Protein AF-A0A165J1U3-F1 (afdb_monomer)

Foldseek 3Di:
DDDDDDDDDDPDPPDPPDPPVRVVVVVVVVVLVVLLVVLVCLVVDPPPDDAAAEDEDEACAQVCHPDLSNLASCANGAHQEYEAHHAAAGAHAQCSNVSRPHRHQYQEYEYERHEDANREHPQVNQQRHQEYAYESYEHYHDLVHDPHGNHAYYHAYQYLVLLVLLCCQVRHCNLQRHAYYAHAHAPPPYPDCPSPDDVLSSLQSQLPSQNYAYYADAEEYPVLLQAQSCCQSQVRHHLNYQEDADHYALNNNLDLVNLLVLLLDCSRSVNHAEDEYANPDDPPCVVVVVVDDPVRVVSSPPSRVVSVVSNCVRPVNHDYDDPDD

pLDDT: mean 83.08, std 15.15, range [38.16, 98.75]

Solvent-accessible surface area (backbone atoms only — not comparable to full-atom values): 17251 Å² total; per-residue (Å²): 137,84,86,86,84,75,85,69,85,82,78,65,97,82,66,82,76,66,51,75,66,54,50,52,52,50,53,51,51,49,51,45,50,52,42,34,50,52,42,54,45,66,74,48,76,56,99,84,67,81,78,65,44,67,46,80,46,74,64,28,29,72,91,51,50,80,45,75,66,52,48,62,25,54,45,67,47,62,25,31,32,43,36,43,33,23,45,81,78,19,40,45,62,60,48,61,60,68,76,32,87,44,72,60,64,35,38,32,42,36,41,28,18,25,39,38,62,78,33,45,66,42,33,76,54,52,38,48,20,32,31,43,35,37,28,47,30,35,64,71,36,60,79,70,58,46,99,56,54,44,30,29,33,42,37,28,36,54,18,26,45,53,49,44,47,36,48,39,61,75,64,42,68,60,48,70,58,21,34,32,43,38,40,35,30,59,78,52,61,42,59,50,70,90,77,69,54,50,69,58,50,34,36,55,37,51,37,65,30,67,46,27,27,34,42,38,40,36,47,38,28,75,74,54,33,78,33,61,58,63,42,51,43,68,86,27,60,30,55,48,23,31,32,42,37,42,35,20,45,28,69,19,39,56,67,34,59,57,48,39,57,41,47,65,37,75,77,54,41,68,52,47,42,34,40,31,66,42,33,80,57,57,82,74,44,72,78,48,56,84,76,54,52,75,66,57,59,53,51,38,56,44,25,42,50,51,38,52,50,40,37,54,70,64,38,67,84,39,44,74,54,79,82,82,130

Organism: NCBI:txid1353952

Secondary structure (DSSP, 8-state):
------------TT-----HHHHHHHHHHHHHHHHHHHHHHHTS--TTPPP--EEEEE---TTS-S-HHHHHHSTT---SEEEEEEEEEEPP-GGGGGG-SS----SEEEEEEEBSTT-PPPHHHHTT-SEEEEES-BS---TT--SS----EEEEESSSHHHHHHHHHHH-STTTT--EEEEEESS--TT-TTS---HHHHHHHHHT-TT--EEEEEE-SHHHHT-SGGGGGGGGS-TT-SEEEEE-BSGGG---HHHHHHHH-TTSSTT--EEEEE-B--TTHHHHGGGS-HHHHHHHHHHHHHHHHHHHHH-TTSEE-----

Structure (mmCIF, N/CA/C/O backbone):
data_AF-A0A165J1U3-F1
#
_entry.id   AF-A0A165J1U3-F1
#
loop_
_atom_site.group_PDB
_atom_site.id
_atom_site.type_symbol
_atom_site.label_atom_id
_atom_site.label_alt_id
_atom_site.label_comp_id
_atom_site.label_asym_id
_atom_site.label_entity_id
_atom_site.label_seq_id
_atom_site.pdbx_PDB_ins_code
_atom_site.Cartn_x
_atom_site.Cartn_y
_atom_site.Cartn_z
_atom_site.occupancy
_atom_site.B_iso_or_equiv
_atom_site.auth_seq_id
_atom_site.auth_comp_id
_atom_site.auth_asym_id
_atom_site.auth_atom_id
_atom_site.pdbx_PDB_model_num
ATOM 1 N N . MET A 1 1 ? 39.138 19.273 62.054 1.00 43.53 1 MET A N 1
ATOM 2 C CA . MET A 1 1 ? 38.753 19.270 60.628 1.00 43.53 1 MET A CA 1
ATOM 3 C C . MET A 1 1 ? 37.763 18.122 60.461 1.00 43.53 1 MET A C 1
ATOM 5 O O . MET A 1 1 ? 38.199 16.999 60.285 1.00 43.53 1 MET A O 1
ATOM 9 N N . ALA A 1 2 ? 36.497 18.217 60.866 1.00 38.16 2 ALA A N 1
ATOM 10 C CA . ALA A 1 2 ? 35.431 19.182 60.567 1.00 38.16 2 ALA A CA 1
ATOM 11 C C . ALA A 1 2 ? 34.957 19.140 59.097 1.00 38.16 2 ALA A C 1
ATOM 13 O O . ALA A 1 2 ? 35.687 19.560 58.208 1.00 38.16 2 ALA A O 1
ATOM 14 N N . ASP A 1 3 ? 33.718 18.647 58.967 1.00 39.62 3 ASP A N 1
ATOM 15 C CA . ASP A 1 3 ? 32.687 18.808 57.931 1.00 39.62 3 ASP A CA 1
ATOM 16 C C . ASP A 1 3 ? 32.783 18.136 56.549 1.00 39.62 3 ASP A C 1
ATOM 18 O O . ASP A 1 3 ? 33.449 18.590 55.626 1.00 39.62 3 ASP A O 1
ATOM 22 N N . SER A 1 4 ? 31.901 17.145 56.360 1.00 41.72 4 SER A N 1
ATOM 23 C CA . SER A 1 4 ? 31.101 17.015 55.137 1.00 41.72 4 SER A CA 1
ATOM 24 C C . SER A 1 4 ? 29.673 16.621 55.525 1.00 41.72 4 SER A C 1
ATOM 26 O O . SER A 1 4 ? 29.352 15.464 55.792 1.00 41.72 4 SER A O 1
ATOM 28 N N . THR A 1 5 ? 28.823 17.635 55.640 1.00 44.59 5 THR A N 1
ATOM 29 C CA . THR A 1 5 ? 27.383 17.538 55.867 1.00 44.59 5 THR A CA 1
ATOM 30 C C . THR A 1 5 ? 26.681 17.419 54.515 1.00 44.59 5 THR A C 1
ATOM 32 O O . THR A 1 5 ? 26.436 18.415 53.841 1.00 44.59 5 THR A O 1
ATOM 35 N N . TYR A 1 6 ? 26.310 16.199 54.121 1.00 38.88 6 TYR A N 1
ATOM 36 C CA . TYR A 1 6 ? 25.250 16.008 53.129 1.00 38.88 6 TYR A CA 1
ATOM 37 C C . TYR A 1 6 ? 23.900 16.006 53.858 1.00 38.88 6 TYR A C 1
ATOM 39 O O . TYR A 1 6 ? 23.672 15.139 54.709 1.00 38.88 6 TYR A O 1
ATOM 47 N N . PRO A 1 7 ? 22.984 16.947 53.571 1.00 47.56 7 PRO A N 1
ATOM 48 C CA . PRO A 1 7 ? 21.648 16.891 54.131 1.00 47.56 7 PRO A CA 1
ATOM 49 C C . PRO A 1 7 ? 20.901 15.724 53.479 1.00 47.56 7 PRO A C 1
ATOM 51 O O . PRO A 1 7 ? 20.521 15.774 52.310 1.00 47.56 7 PRO A O 1
ATOM 54 N N . GLY A 1 8 ? 20.700 14.656 54.251 1.00 52.31 8 GLY A N 1
ATOM 55 C CA . GLY A 1 8 ? 19.792 13.575 53.888 1.00 52.31 8 GLY A CA 1
ATOM 56 C C . GLY A 1 8 ? 18.362 14.093 53.665 1.00 52.31 8 GLY A C 1
ATOM 57 O O . GLY A 1 8 ? 17.992 15.155 54.180 1.00 52.31 8 GLY A O 1
ATOM 58 N N . PRO A 1 9 ? 17.536 13.355 52.903 1.00 41.44 9 PRO A N 1
ATOM 59 C CA . PRO A 1 9 ? 16.197 13.787 52.528 1.00 41.44 9 PRO A CA 1
ATOM 60 C C . PRO A 1 9 ? 15.361 14.085 53.777 1.00 41.44 9 PRO A C 1
ATOM 62 O O . PRO A 1 9 ? 15.147 13.219 54.631 1.00 41.44 9 PRO A O 1
ATOM 65 N N . ARG A 1 10 ? 14.896 15.336 53.884 1.00 42.34 10 ARG A N 1
ATOM 66 C CA . ARG A 1 10 ? 14.001 15.802 54.947 1.00 42.34 10 ARG A CA 1
ATOM 67 C C . ARG A 1 10 ? 12.721 14.964 54.926 1.00 42.34 10 ARG A C 1
ATOM 69 O O . ARG A 1 10 ? 11.870 15.129 54.058 1.00 42.34 10 ARG A O 1
ATOM 76 N N . ARG A 1 11 ? 12.595 14.055 55.895 1.00 40.88 11 ARG A N 1
ATOM 77 C CA . ARG A 1 11 ? 11.356 13.328 56.185 1.00 40.88 11 ARG A CA 1
ATOM 78 C C . ARG A 1 11 ? 10.375 14.274 56.858 1.00 40.88 11 ARG A C 1
ATOM 80 O O . ARG A 1 11 ? 10.503 14.565 58.046 1.00 40.88 11 ARG A O 1
ATOM 87 N N . ASP A 1 12 ? 9.393 14.720 56.091 1.00 46.81 12 ASP A N 1
ATOM 88 C CA . ASP A 1 12 ? 8.251 15.443 56.623 1.00 46.81 12 ASP A CA 1
ATOM 89 C C . ASP A 1 12 ? 7.337 14.480 57.405 1.00 46.81 12 ASP A C 1
ATOM 91 O O . ASP A 1 12 ? 6.947 13.410 56.926 1.00 46.81 12 ASP A O 1
ATOM 95 N N . ARG A 1 13 ? 7.043 14.817 58.664 1.00 49.69 13 ARG A N 1
ATOM 96 C CA . ARG A 1 13 ? 6.629 13.865 59.718 1.00 49.69 13 ARG A CA 1
ATOM 97 C C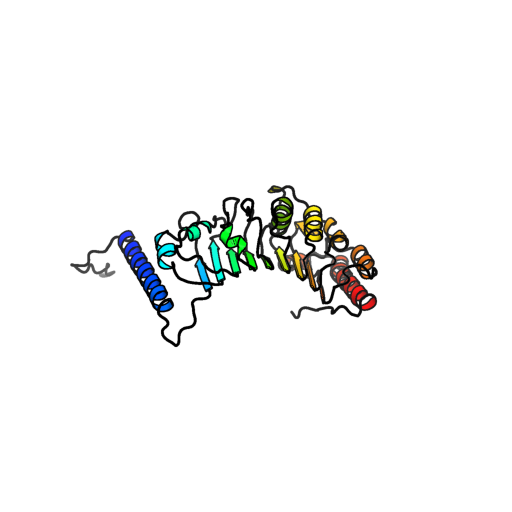 . ARG A 1 13 ? 5.143 13.470 59.688 1.00 49.69 13 ARG A C 1
ATOM 99 O O . ARG A 1 13 ? 4.659 12.860 60.639 1.00 49.69 13 ARG A O 1
ATOM 106 N N . ARG A 1 14 ? 4.415 13.781 58.608 1.00 49.94 14 ARG A N 1
ATOM 107 C CA . ARG A 1 14 ? 3.023 13.341 58.353 1.00 49.94 14 ARG A CA 1
ATOM 108 C C . ARG A 1 14 ? 2.721 13.042 56.875 1.00 49.94 14 ARG A C 1
ATOM 110 O O . ARG A 1 14 ? 1.560 13.013 56.483 1.00 49.94 14 ARG A O 1
ATOM 117 N N . GLY A 1 15 ? 3.735 12.779 56.053 1.00 43.41 15 GLY A N 1
ATOM 118 C CA . GLY A 1 15 ? 3.531 12.331 54.675 1.00 43.41 15 GLY A CA 1
ATOM 119 C C . GLY A 1 15 ? 3.531 10.808 54.598 1.00 43.41 15 GLY A C 1
ATOM 120 O O . GLY A 1 15 ? 4.598 10.200 54.608 1.00 43.41 15 GLY A O 1
ATOM 121 N N . ARG A 1 16 ? 2.358 10.167 54.503 1.00 47.66 16 ARG A N 1
ATOM 122 C CA . ARG A 1 16 ? 2.290 8.787 53.996 1.00 47.66 16 ARG A CA 1
ATOM 123 C C . ARG A 1 16 ? 2.820 8.829 52.565 1.00 47.66 16 ARG A C 1
ATOM 125 O O . ARG A 1 16 ? 2.103 9.240 51.658 1.00 47.66 16 ARG A O 1
ATOM 132 N N . SER A 1 17 ? 4.077 8.445 52.366 1.00 51.53 17 SER A N 1
ATOM 133 C CA . SER A 1 17 ? 4.605 8.186 51.033 1.00 51.53 17 SER A CA 1
ATOM 134 C C . SER A 1 17 ? 3.813 7.009 50.476 1.00 51.53 17 SER A C 1
ATOM 136 O O . SER A 1 17 ? 4.034 5.868 50.884 1.00 51.53 17 SER A O 1
ATOM 138 N N . LEU A 1 18 ? 2.837 7.298 49.614 1.00 55.34 18 LEU A N 1
ATOM 139 C CA . LEU A 1 18 ? 2.148 6.276 48.834 1.00 55.34 18 LEU A CA 1
ATOM 140 C C . LEU A 1 18 ? 3.211 5.402 48.172 1.00 55.34 18 LEU A C 1
ATOM 142 O O . LEU A 1 18 ? 4.191 5.941 47.642 1.00 55.34 18 LEU A O 1
ATOM 146 N N . SER A 1 19 ? 3.029 4.081 48.218 1.00 77.81 19 SER A N 1
ATOM 147 C CA . SER A 1 19 ? 3.928 3.180 47.498 1.00 77.81 19 SER A CA 1
ATOM 148 C C . SER A 1 19 ? 3.963 3.582 46.019 1.00 77.81 19 SER A C 1
ATOM 150 O O . SER A 1 19 ? 3.009 4.160 45.489 1.00 77.81 19 SER A O 1
ATOM 152 N N . LEU A 1 20 ? 5.073 3.309 45.337 1.00 67.94 20 LEU A N 1
ATOM 153 C CA . LEU A 1 20 ? 5.252 3.684 43.931 1.00 67.94 20 LEU A CA 1
ATOM 154 C C . LEU A 1 20 ? 4.117 3.123 43.042 1.00 67.94 20 LEU A C 1
ATOM 156 O O . LEU A 1 20 ? 3.665 3.783 42.109 1.00 67.94 20 LEU A O 1
ATOM 160 N N . GLU A 1 21 ? 3.572 1.962 43.410 1.00 67.12 21 GLU A N 1
ATOM 161 C CA . GLU A 1 21 ? 2.375 1.354 42.814 1.00 67.12 21 GLU A CA 1
ATOM 162 C C . GLU A 1 21 ? 1.086 2.145 43.078 1.00 67.12 21 GLU A C 1
ATOM 164 O O . GLU A 1 21 ? 0.302 2.373 42.157 1.00 67.12 21 GLU A O 1
ATOM 169 N N . GLN A 1 22 ? 0.867 2.624 44.305 1.00 69.31 22 GLN A N 1
ATOM 170 C CA . GLN A 1 22 ? -0.298 3.450 44.641 1.00 69.31 22 GLN A CA 1
ATOM 171 C C . GLN A 1 22 ? -0.273 4.792 43.899 1.00 69.31 22 GLN A C 1
ATOM 173 O O . GLN A 1 22 ? -1.311 5.252 43.422 1.00 69.31 22 GLN A O 1
ATOM 178 N N . GLN A 1 23 ? 0.906 5.402 43.743 1.00 69.25 23 GLN A N 1
ATOM 179 C CA . GLN A 1 23 ? 1.062 6.633 42.960 1.00 69.25 23 GLN A CA 1
ATOM 180 C C . GLN A 1 23 ? 0.782 6.399 41.472 1.00 69.25 23 GLN A C 1
ATOM 182 O O . GLN A 1 23 ? 0.079 7.198 40.850 1.00 69.25 23 GLN A O 1
ATOM 187 N N . ARG A 1 24 ? 1.277 5.288 40.906 1.00 72.69 24 ARG A N 1
ATOM 188 C CA . ARG A 1 24 ? 0.968 4.872 39.528 1.00 72.69 24 ARG A CA 1
ATOM 189 C C . ARG A 1 24 ? -0.534 4.650 39.338 1.00 72.69 24 ARG A C 1
ATOM 191 O O . ARG A 1 24 ? -1.113 5.197 38.403 1.00 72.69 24 ARG A O 1
ATOM 198 N N . SER A 1 25 ? -1.181 3.947 40.268 1.00 77.81 25 SER A N 1
ATOM 199 C CA . SER A 1 25 ? -2.627 3.705 40.230 1.00 77.81 25 SER A CA 1
ATOM 200 C C . SER A 1 25 ? -3.448 4.998 40.317 1.00 77.81 25 SER A C 1
ATOM 202 O O . SER A 1 25 ? -4.453 5.124 39.619 1.00 77.81 25 SER A O 1
ATOM 204 N N . ALA A 1 26 ? -3.044 5.962 41.150 1.00 79.56 26 ALA A N 1
ATOM 205 C CA . ALA A 1 26 ? -3.743 7.240 41.288 1.00 79.56 26 ALA A CA 1
ATOM 206 C C . ALA A 1 26 ? -3.605 8.114 40.029 1.00 79.56 26 ALA A C 1
ATOM 208 O O . ALA A 1 26 ? -4.597 8.650 39.539 1.00 79.56 26 ALA A O 1
ATOM 209 N N . ARG A 1 27 ? -2.396 8.207 39.456 1.00 80.62 27 ARG A N 1
ATOM 210 C CA . ARG A 1 27 ? -2.164 8.925 38.189 1.00 80.62 27 ARG A CA 1
ATOM 211 C C . ARG A 1 27 ? -2.986 8.330 37.050 1.00 80.62 27 ARG A C 1
ATOM 213 O O . ARG A 1 27 ? -3.625 9.071 36.311 1.00 80.62 27 ARG A O 1
ATOM 220 N N . TYR A 1 28 ? -3.025 7.002 36.960 1.00 79.00 28 TYR A N 1
ATOM 221 C CA . TYR A 1 28 ? -3.825 6.298 35.964 1.00 79.00 28 TYR A CA 1
ATOM 222 C C . TYR A 1 28 ? -5.333 6.558 36.127 1.00 79.00 28 TYR A C 1
ATOM 224 O O . TYR A 1 28 ? -6.036 6.794 35.147 1.00 79.00 28 TYR A O 1
ATOM 232 N N . ALA A 1 29 ? -5.847 6.576 37.362 1.00 81.06 29 ALA A N 1
ATOM 233 C CA . ALA A 1 29 ? -7.251 6.901 37.627 1.00 81.06 29 ALA A CA 1
ATOM 234 C C . ALA A 1 29 ? -7.610 8.349 37.241 1.00 81.06 29 ALA A C 1
ATOM 236 O O . ALA A 1 29 ? -8.676 8.583 36.664 1.00 81.06 29 ALA A O 1
ATOM 237 N N . ASN A 1 30 ? -6.714 9.304 37.511 1.00 84.12 30 ASN A N 1
ATOM 238 C CA . ASN A 1 30 ? -6.893 10.698 37.102 1.00 84.12 30 ASN A CA 1
ATOM 239 C C . ASN A 1 30 ? -6.900 10.830 35.576 1.00 84.12 30 ASN A C 1
ATOM 241 O O . ASN A 1 30 ? -7.800 11.458 35.034 1.00 84.12 30 ASN A O 1
ATOM 245 N N . PHE A 1 31 ? -5.968 10.168 34.884 1.00 84.19 31 PHE A N 1
ATOM 246 C CA . PHE A 1 31 ? -5.932 10.124 33.420 1.00 84.19 31 PHE A CA 1
ATOM 247 C C . PHE A 1 31 ? -7.252 9.615 32.818 1.00 84.19 31 PHE A C 1
ATOM 249 O O . PHE A 1 31 ? -7.845 10.280 31.972 1.00 84.19 31 PHE A O 1
ATOM 256 N N . VAL A 1 32 ? -7.765 8.480 33.309 1.00 83.75 32 VAL A N 1
ATOM 257 C CA . VAL A 1 32 ? -9.050 7.917 32.856 1.00 83.75 32 VAL A CA 1
ATOM 258 C C . VAL A 1 32 ? -10.220 8.867 33.134 1.00 83.75 32 VAL A C 1
ATOM 260 O O . VAL A 1 32 ? -11.146 8.951 32.331 1.00 83.75 32 VAL A O 1
ATOM 263 N N . THR A 1 33 ? -10.197 9.580 34.261 1.00 84.31 33 THR A N 1
ATOM 264 C CA . THR A 1 33 ? -11.223 10.581 34.591 1.00 84.31 33 THR A CA 1
ATOM 265 C C . THR A 1 33 ? -11.176 11.765 33.626 1.00 84.31 33 THR A C 1
ATOM 267 O O . THR A 1 33 ? -12.218 12.148 33.102 1.00 84.31 33 THR A O 1
ATOM 270 N N . CYS A 1 34 ? -9.985 12.291 33.328 1.00 84.69 34 CYS A N 1
ATOM 271 C CA . CYS A 1 34 ? -9.816 13.373 32.359 1.00 84.69 34 CYS A CA 1
ATOM 272 C C . CYS A 1 34 ? -10.312 12.973 30.964 1.00 84.69 34 CYS A C 1
ATOM 274 O O . CYS A 1 34 ? -11.035 13.743 30.342 1.00 84.69 34 CYS A O 1
ATOM 276 N N . LEU A 1 35 ? -9.996 11.756 30.500 1.00 83.88 35 LEU A N 1
ATOM 277 C CA . LEU A 1 35 ? -10.503 11.245 29.221 1.00 83.88 35 LEU A CA 1
ATOM 278 C C . LEU A 1 35 ? -12.033 11.235 29.172 1.00 83.88 35 LEU A C 1
ATOM 280 O O . LEU A 1 35 ? -12.615 11.724 28.213 1.00 83.88 35 LEU A O 1
ATOM 284 N N . LYS A 1 36 ? -12.692 10.734 30.221 1.00 83.88 36 LYS A N 1
ATOM 285 C CA . LYS A 1 36 ? -14.162 10.712 30.279 1.00 83.88 36 LYS A CA 1
ATOM 286 C C . LYS A 1 36 ? -14.777 12.104 30.229 1.00 83.88 36 LYS A C 1
ATOM 288 O O . LYS A 1 36 ? -15.836 12.266 29.635 1.00 83.88 36 LYS A O 1
ATOM 293 N N . GLU A 1 37 ? -14.144 13.091 30.859 1.00 84.31 37 GLU A N 1
ATOM 294 C CA . GLU A 1 37 ? -14.611 14.475 30.770 1.00 84.31 37 GLU A CA 1
ATOM 295 C C . GLU A 1 37 ? -14.459 15.037 29.358 1.00 84.31 37 GLU A C 1
ATOM 297 O O . GLU A 1 37 ? -15.395 15.663 28.873 1.00 84.31 37 GLU A O 1
ATOM 302 N N . ILE A 1 38 ? -13.356 14.739 28.664 1.00 84.12 38 ILE A N 1
ATOM 303 C CA . ILE A 1 38 ? -13.183 15.104 27.250 1.00 84.12 38 ILE A CA 1
ATOM 304 C C . ILE A 1 38 ? -14.316 14.508 26.404 1.00 84.12 38 ILE A C 1
ATOM 306 O O . ILE A 1 38 ? -15.000 15.244 25.702 1.00 84.12 38 ILE A O 1
ATOM 310 N N . VAL A 1 39 ? -14.593 13.206 26.538 1.00 82.56 39 VAL A N 1
ATOM 311 C CA . VAL A 1 39 ? -15.697 12.554 25.807 1.00 82.56 39 VAL A CA 1
ATOM 312 C C . VAL A 1 39 ? -17.059 13.159 26.159 1.00 82.56 39 VAL A C 1
ATOM 314 O O . VAL A 1 39 ? -17.911 13.336 25.292 1.00 82.56 39 VAL A O 1
ATOM 317 N N . ARG A 1 40 ? -17.293 13.496 27.432 1.00 83.00 40 ARG A N 1
ATOM 318 C CA . ARG A 1 40 ? -18.554 14.114 27.862 1.00 83.00 40 ARG A CA 1
ATOM 319 C C . ARG A 1 40 ? -18.748 15.504 27.253 1.00 83.00 40 ARG A C 1
ATOM 321 O O . ARG A 1 40 ? -19.885 15.856 26.942 1.00 83.00 40 ARG A O 1
ATOM 328 N N . LEU A 1 41 ? -17.675 16.288 27.144 1.00 80.88 41 LEU A N 1
ATOM 329 C CA . LEU A 1 41 ? -17.691 17.609 26.512 1.00 80.88 41 LEU A CA 1
ATOM 330 C C . LEU A 1 41 ? -17.909 17.491 25.001 1.00 80.88 41 LEU A C 1
ATOM 332 O O . LEU A 1 41 ? -18.735 18.211 24.463 1.00 80.88 41 LEU A O 1
ATOM 336 N N . GLU A 1 42 ? -17.273 16.519 24.353 1.00 78.44 42 GLU A N 1
ATOM 337 C CA . GLU A 1 42 ? -17.470 16.210 22.932 1.00 78.44 42 GLU A CA 1
ATOM 338 C C . GLU A 1 42 ? -18.939 15.886 22.598 1.00 78.44 42 GLU A C 1
ATOM 340 O O . GLU A 1 42 ? -19.507 16.366 21.622 1.00 78.44 42 GLU A O 1
ATOM 345 N N . GLN A 1 43 ? -19.599 15.097 23.449 1.00 76.81 43 GLN A N 1
ATOM 346 C CA . GLN A 1 43 ? -21.008 14.719 23.271 1.00 76.81 43 GLN A CA 1
ATOM 347 C C . GLN A 1 43 ? -22.001 15.849 23.573 1.00 76.81 43 GLN A C 1
ATOM 349 O O . GLN A 1 43 ? -23.191 15.726 23.275 1.00 76.81 43 GLN A O 1
ATOM 354 N N . ARG A 1 44 ? -21.548 16.923 24.222 1.00 75.62 44 ARG A N 1
ATOM 355 C CA . ARG A 1 44 ? -22.354 18.094 24.569 1.00 75.62 44 ARG A CA 1
ATOM 356 C C . ARG A 1 44 ? -21.733 19.292 23.870 1.00 75.62 44 ARG A C 1
ATOM 358 O O . ARG A 1 44 ? -21.009 20.025 24.542 1.00 75.62 44 ARG A O 1
ATOM 365 N N . PRO A 1 45 ? -21.987 19.469 22.562 1.00 57.66 45 PRO A N 1
ATOM 366 C CA . PRO A 1 45 ? -21.305 20.484 21.779 1.00 57.66 45 PRO A CA 1
ATOM 367 C C . PRO A 1 45 ? -21.405 21.829 22.499 1.00 57.66 45 PRO A C 1
ATOM 369 O O . PRO A 1 45 ? -22.489 22.371 22.710 1.00 57.66 45 PRO A O 1
ATOM 372 N N . ILE A 1 46 ? -20.253 22.306 22.961 1.00 61.44 46 ILE A N 1
ATOM 373 C CA . ILE A 1 46 ? -20.023 23.724 23.189 1.00 61.44 46 ILE A CA 1
ATOM 374 C C . ILE A 1 46 ? -19.790 24.261 21.780 1.00 61.44 46 ILE A C 1
ATOM 376 O O . ILE A 1 46 ? -18.960 23.691 21.075 1.00 61.44 46 ILE A O 1
ATOM 380 N N . ASP A 1 47 ? -20.529 25.295 21.376 1.00 64.81 47 ASP A N 1
ATOM 381 C CA . ASP A 1 47 ? -20.701 25.744 19.978 1.00 64.81 47 ASP A CA 1
ATOM 382 C C . ASP A 1 47 ? -19.407 26.020 19.166 1.00 64.81 47 ASP A C 1
ATOM 384 O O . ASP A 1 47 ? -19.496 26.253 17.966 1.00 64.81 47 ASP A O 1
ATOM 388 N N . ASP A 1 48 ? -18.209 25.920 19.755 1.00 65.44 48 ASP A N 1
ATOM 389 C CA . ASP A 1 48 ? -16.940 26.343 19.146 1.00 65.44 48 ASP A CA 1
ATOM 390 C C . ASP A 1 48 ? -15.818 25.278 19.086 1.00 65.44 48 ASP A C 1
ATOM 392 O O . ASP A 1 48 ? -14.705 25.601 18.670 1.00 65.44 48 ASP A O 1
ATOM 396 N N . SER A 1 49 ? -16.030 24.021 19.508 1.00 61.09 49 SER A N 1
ATOM 397 C CA . SER A 1 49 ? -14.962 22.993 19.453 1.00 61.09 49 SER A CA 1
ATOM 398 C C . SER A 1 49 ? -15.161 22.000 18.299 1.00 61.09 49 SER A C 1
ATOM 400 O O . SER A 1 49 ? -16.232 21.396 18.216 1.00 61.09 49 SER A O 1
ATOM 402 N N . PRO A 1 50 ? -14.162 21.806 17.408 1.00 70.12 50 PRO A N 1
ATOM 403 C CA . PRO A 1 50 ? -14.242 20.792 16.362 1.00 70.12 50 PRO A CA 1
ATOM 404 C C . PRO A 1 50 ? -14.224 19.390 16.983 1.00 70.12 50 PRO A C 1
ATOM 406 O O . PRO A 1 50 ? -13.599 19.206 18.032 1.00 70.12 50 PRO A O 1
ATOM 409 N N . PRO A 1 51 ? -14.874 18.405 16.341 1.00 80.69 51 PRO A N 1
ATOM 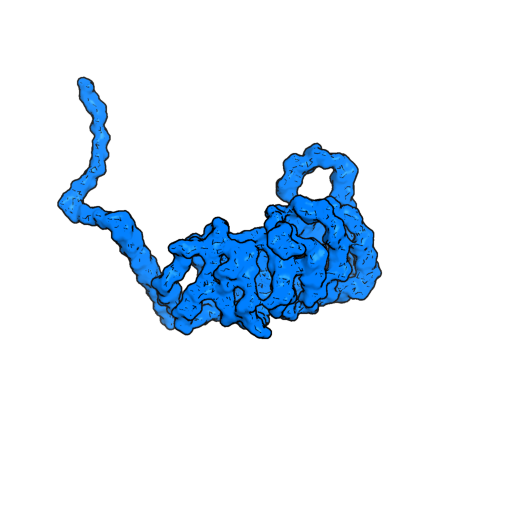410 C CA . PRO A 1 51 ? -14.928 17.067 16.887 1.00 80.69 51 PRO A CA 1
ATOM 411 C C . PRO A 1 51 ? -13.550 16.400 16.893 1.00 80.69 51 PRO A C 1
ATOM 413 O O . PRO A 1 51 ? -12.713 16.667 16.028 1.00 80.69 51 PRO A O 1
ATOM 416 N N . ILE A 1 52 ? -13.334 15.491 17.840 1.00 84.25 52 ILE A N 1
ATOM 417 C CA . ILE A 1 52 ? -12.134 14.653 17.902 1.00 84.25 52 ILE A CA 1
ATOM 418 C C . ILE A 1 52 ? -12.180 13.660 16.738 1.00 84.25 52 ILE A C 1
ATOM 420 O O . ILE A 1 52 ? -12.870 12.639 16.782 1.00 84.25 52 ILE A O 1
ATOM 424 N N . ASP A 1 53 ? -11.422 13.967 15.691 1.00 88.38 53 ASP A N 1
ATOM 425 C CA . ASP A 1 53 ? -11.384 13.234 14.427 1.00 88.38 53 ASP A CA 1
ATOM 426 C C . ASP A 1 53 ? -10.272 12.176 14.365 1.00 88.38 53 ASP A C 1
ATOM 428 O O . ASP A 1 53 ? -10.387 11.212 13.604 1.00 88.38 53 ASP A O 1
ATOM 432 N N . ALA A 1 54 ? -9.236 12.311 15.192 1.00 92.88 54 ALA A N 1
ATOM 433 C CA . ALA A 1 54 ? -8.093 11.412 15.236 1.00 92.88 54 ALA A CA 1
ATOM 434 C C . ALA A 1 54 ? -7.791 10.920 16.655 1.00 92.88 54 ALA A C 1
ATOM 436 O O . ALA A 1 54 ? -7.867 11.657 17.641 1.00 92.88 54 ALA A O 1
ATOM 437 N N . MET A 1 55 ? -7.399 9.652 16.757 1.00 92.38 55 MET A N 1
ATOM 438 C CA . MET A 1 55 ? -6.957 9.036 18.001 1.00 92.38 55 MET A CA 1
ATOM 439 C C . MET A 1 55 ? -5.657 8.273 17.802 1.00 92.38 55 MET A C 1
ATOM 441 O O . MET A 1 55 ? -5.546 7.446 16.904 1.00 92.38 55 MET A O 1
ATOM 445 N N . LEU A 1 56 ? -4.709 8.504 18.706 1.00 92.12 56 LEU A N 1
ATOM 446 C CA . LEU A 1 56 ? -3.392 7.884 18.696 1.00 92.12 56 LEU A CA 1
ATOM 447 C C . LEU A 1 56 ? -3.153 7.133 20.008 1.00 92.12 56 LEU A C 1
ATOM 449 O O . LEU A 1 56 ? -3.219 7.712 21.094 1.00 92.12 56 LEU A O 1
ATOM 453 N N . PHE A 1 57 ? -2.831 5.847 19.900 1.00 89.19 57 PHE A N 1
ATOM 454 C CA . PHE A 1 57 ? -2.353 5.027 21.006 1.00 89.19 57 PHE A CA 1
ATOM 455 C C . PHE A 1 57 ? -0.889 4.655 20.780 1.00 89.19 57 PHE A C 1
ATOM 457 O O . PHE A 1 57 ? -0.552 4.054 19.765 1.00 89.19 57 PHE A O 1
ATOM 464 N N . ILE A 1 58 ? -0.030 4.983 21.746 1.00 86.81 58 ILE A N 1
ATOM 465 C CA . ILE A 1 58 ? 1.411 4.702 21.701 1.00 86.81 58 ILE A CA 1
ATOM 466 C C . ILE A 1 58 ? 1.774 3.743 22.829 1.00 86.81 58 ILE A C 1
ATOM 468 O O . ILE A 1 58 ? 1.245 3.857 23.937 1.00 86.81 58 ILE A O 1
ATOM 472 N N . GLY A 1 59 ? 2.709 2.834 22.553 1.00 78.25 59 GLY A N 1
ATOM 473 C CA . GLY A 1 59 ? 3.241 1.912 23.553 1.00 78.25 59 GLY A CA 1
ATOM 474 C C . GLY A 1 59 ? 2.272 0.782 23.879 1.00 78.25 59 GLY A C 1
ATOM 475 O O . GLY A 1 59 ? 2.258 0.298 25.008 1.00 78.25 59 GLY A O 1
ATOM 476 N N . LEU A 1 60 ? 1.454 0.373 22.903 1.00 70.62 60 LEU A N 1
ATOM 477 C CA . LEU A 1 60 ? 0.561 -0.773 23.032 1.00 70.62 60 LEU A CA 1
ATOM 478 C C . LEU A 1 60 ? 1.370 -2.074 22.972 1.00 70.62 60 LEU A C 1
ATOM 480 O O . LEU A 1 60 ? 1.436 -2.722 21.935 1.00 70.62 60 LEU A O 1
ATOM 484 N N . GLY A 1 61 ? 2.026 -2.437 24.071 1.00 64.62 61 GLY A N 1
ATOM 485 C CA . GLY A 1 61 ? 2.737 -3.711 24.155 1.00 64.62 61 GLY A CA 1
ATOM 486 C C . GLY A 1 61 ? 1.780 -4.888 24.348 1.00 64.62 61 GLY A C 1
ATOM 487 O O . GLY A 1 61 ? 0.667 -4.720 24.859 1.00 64.62 61 GLY A O 1
ATOM 488 N N . ALA A 1 62 ? 2.221 -6.111 24.039 1.00 60.81 62 ALA A N 1
ATOM 489 C CA . ALA A 1 62 ? 1.409 -7.323 24.212 1.00 60.81 62 ALA A CA 1
ATOM 490 C C . ALA A 1 62 ? 0.916 -7.518 25.663 1.00 60.81 62 ALA A C 1
ATOM 492 O O . ALA A 1 62 ? -0.128 -8.135 25.917 1.00 60.81 62 ALA A O 1
ATOM 493 N N . HIS A 1 63 ? 1.664 -6.961 26.620 1.00 56.91 63 HIS A N 1
ATOM 494 C CA . HIS A 1 63 ? 1.393 -7.010 28.055 1.00 56.91 63 HIS A CA 1
ATOM 495 C C . HIS A 1 63 ? 0.654 -5.780 28.608 1.00 56.91 63 HIS A C 1
ATOM 497 O O . HIS A 1 63 ? 0.161 -5.848 29.734 1.00 56.91 63 HIS A O 1
ATOM 503 N N . ASP A 1 64 ? 0.528 -4.700 27.830 1.00 60.38 64 ASP A N 1
ATOM 504 C CA . ASP A 1 64 ? -0.219 -3.487 28.202 1.00 60.38 64 ASP A CA 1
ATOM 505 C C . ASP A 1 64 ? -1.051 -2.932 27.019 1.00 60.38 64 ASP A C 1
ATOM 507 O O . ASP A 1 64 ? -0.925 -1.764 26.646 1.00 60.38 64 ASP A O 1
ATOM 511 N N . PRO A 1 65 ? -1.915 -3.757 26.381 1.00 61.34 65 PRO A N 1
ATOM 512 C CA . PRO A 1 65 ? -2.858 -3.266 25.375 1.00 61.34 65 PRO A CA 1
ATOM 513 C C . PRO A 1 65 ? -3.788 -2.226 26.016 1.00 61.34 65 PRO A C 1
ATOM 515 O O . PRO A 1 65 ? -3.944 -2.256 27.244 1.00 61.34 65 PRO A O 1
ATOM 518 N N . PRO A 1 66 ? -4.486 -1.359 25.245 1.00 64.75 66 PRO A N 1
ATOM 519 C CA . PRO A 1 66 ? -5.323 -0.337 25.854 1.00 64.75 66 PRO A CA 1
ATOM 520 C C . PRO A 1 66 ? -6.326 -1.030 26.775 1.00 64.75 66 PRO A C 1
ATOM 522 O O . PRO A 1 66 ? -7.162 -1.840 26.358 1.00 64.75 66 PRO A O 1
ATOM 525 N N . GLY A 1 67 ? -6.149 -0.801 28.078 1.00 72.31 67 GLY A N 1
ATOM 526 C CA . GLY A 1 67 ? -6.877 -1.560 29.078 1.00 72.31 67 GLY A CA 1
ATOM 527 C C . GLY A 1 67 ? -8.373 -1.341 28.893 1.00 72.31 67 GLY A C 1
ATOM 528 O O . GLY A 1 67 ? -8.801 -0.263 28.480 1.00 72.31 67 GLY A O 1
ATOM 529 N N . LYS A 1 68 ? -9.204 -2.318 29.285 1.00 78.44 68 LYS A N 1
ATOM 530 C CA . LYS A 1 68 ? -10.679 -2.198 29.220 1.00 78.44 68 LYS A CA 1
ATOM 531 C C . LYS A 1 68 ? -11.198 -0.864 29.785 1.00 78.44 68 LYS A C 1
ATOM 533 O O . LYS A 1 68 ? -12.238 -0.380 29.358 1.00 78.44 68 LYS A O 1
ATOM 538 N N . ARG A 1 69 ? -10.488 -0.280 30.760 1.00 77.56 69 ARG A N 1
ATOM 539 C CA . ARG A 1 69 ? -10.791 1.032 31.349 1.00 77.56 69 ARG A CA 1
ATOM 540 C C . ARG A 1 69 ? -10.584 2.197 30.380 1.00 77.56 69 ARG A C 1
ATOM 542 O O . ARG A 1 69 ? -11.436 3.073 30.370 1.00 77.56 69 ARG A O 1
ATOM 549 N N . VAL A 1 70 ? -9.506 2.197 29.596 1.00 83.88 70 VAL A N 1
ATOM 550 C CA . VAL A 1 70 ? -9.226 3.234 28.590 1.00 83.88 70 VAL A CA 1
ATOM 551 C C . VAL A 1 70 ? -10.215 3.118 27.442 1.00 83.88 70 VAL A C 1
ATOM 553 O O . VAL A 1 70 ? -10.873 4.102 27.143 1.00 83.88 70 VAL A O 1
ATOM 556 N N . CYS A 1 71 ? -10.429 1.916 26.894 1.00 84.25 71 CYS A N 1
ATOM 557 C CA . CYS A 1 71 ? -11.443 1.698 25.857 1.00 84.25 71 CYS A CA 1
ATOM 558 C C . CYS A 1 71 ? -12.830 2.190 26.314 1.00 84.25 71 CYS A C 1
ATOM 560 O O . CYS A 1 71 ? -13.481 2.946 25.613 1.00 84.25 71 CYS A O 1
ATOM 562 N N . ARG A 1 72 ? -13.259 1.869 27.543 1.00 84.19 72 ARG A N 1
ATOM 563 C CA . ARG A 1 72 ? -14.522 2.403 28.092 1.00 84.19 72 ARG A CA 1
ATOM 564 C C . ARG A 1 72 ? -14.518 3.914 28.322 1.00 84.19 72 ARG A C 1
ATOM 566 O O . ARG A 1 72 ? -15.586 4.506 28.385 1.00 84.19 72 ARG A O 1
ATOM 573 N N . ALA A 1 73 ? -13.357 4.521 28.551 1.00 86.19 73 ALA A N 1
ATOM 574 C CA . ALA A 1 73 ? -13.248 5.963 28.750 1.00 86.19 73 ALA A CA 1
ATOM 575 C C . ALA A 1 73 ? -13.387 6.739 27.441 1.00 86.19 73 ALA A C 1
ATOM 577 O O . ALA A 1 73 ? -13.813 7.883 27.489 1.00 86.19 73 ALA A O 1
ATOM 578 N N . VAL A 1 74 ? -13.048 6.107 26.315 1.00 89.06 74 VAL A N 1
ATOM 579 C CA . VAL A 1 74 ? -13.158 6.674 24.963 1.00 89.06 74 VAL A CA 1
ATOM 580 C C . VAL A 1 74 ? -14.446 6.249 24.242 1.00 89.06 74 VAL A C 1
ATOM 582 O O . VAL A 1 74 ? -14.639 6.585 23.078 1.00 89.06 74 VAL A O 1
ATOM 585 N N . ASP A 1 75 ? -15.327 5.494 24.909 1.00 87.69 75 ASP A N 1
ATOM 586 C CA . ASP A 1 75 ? -16.601 5.050 24.334 1.00 87.69 75 ASP A CA 1
ATOM 587 C C . ASP A 1 75 ? -17.524 6.249 24.085 1.00 87.69 75 ASP A C 1
ATOM 589 O O . ASP A 1 75 ? -17.773 7.052 24.985 1.00 87.69 75 ASP A O 1
ATOM 593 N N . GLY A 1 76 ? -18.028 6.356 22.856 1.00 86.12 76 GLY A N 1
ATOM 594 C CA . GLY A 1 76 ? -18.835 7.480 22.389 1.00 86.12 76 GLY A CA 1
ATOM 595 C C . GLY A 1 76 ? -18.051 8.598 21.697 1.00 86.12 76 GLY A C 1
ATOM 596 O O . GLY A 1 76 ? -18.671 9.582 21.300 1.00 86.12 76 GLY A O 1
ATOM 597 N N . LEU A 1 77 ? -16.730 8.453 21.534 1.00 89.00 77 LEU A N 1
ATOM 598 C CA . LEU A 1 77 ? -15.973 9.218 20.539 1.00 89.00 77 LEU A CA 1
ATOM 599 C C . LEU A 1 77 ? -16.233 8.687 19.125 1.00 89.00 77 LEU A C 1
ATOM 601 O O . LEU A 1 77 ? -16.557 7.511 18.939 1.00 89.00 77 LEU A O 1
ATOM 605 N N . HIS A 1 78 ? -16.040 9.558 18.134 1.00 89.62 78 HIS A N 1
ATOM 606 C CA . HIS A 1 78 ? -16.279 9.266 16.720 1.00 89.62 78 HIS A CA 1
ATOM 607 C C . HIS A 1 78 ? -15.054 9.589 15.844 1.00 89.62 78 HIS A C 1
ATOM 609 O O . HIS A 1 78 ? -15.188 10.330 14.870 1.00 89.62 78 HIS A O 1
ATOM 615 N N . PRO A 1 79 ? -13.862 9.046 16.161 1.00 92.56 79 PRO A N 1
ATOM 616 C CA . PRO A 1 79 ? -12.687 9.287 15.340 1.00 92.56 79 PRO A CA 1
ATOM 617 C C . PRO A 1 79 ? -12.884 8.694 13.941 1.00 92.56 79 PRO A C 1
ATOM 619 O O . PRO A 1 79 ? -13.441 7.604 13.786 1.00 92.56 79 PRO A O 1
ATOM 622 N N . ARG A 1 80 ? -12.381 9.407 12.934 1.00 93.44 80 ARG A N 1
ATOM 623 C CA . ARG A 1 80 ? -12.254 8.949 11.543 1.00 93.44 80 ARG A CA 1
ATOM 624 C C . ARG A 1 80 ? -10.876 8.330 11.294 1.00 93.44 80 ARG A C 1
ATOM 626 O O . ARG A 1 80 ? -10.759 7.448 10.447 1.00 93.44 80 ARG A O 1
ATOM 633 N N . LEU A 1 81 ? -9.863 8.739 12.062 1.00 95.25 81 LEU A N 1
ATOM 634 C CA . LEU A 1 81 ? -8.504 8.198 12.049 1.00 95.25 81 LEU A CA 1
ATOM 635 C C . LEU A 1 81 ? -8.171 7.519 13.384 1.00 95.25 81 LEU A C 1
ATOM 637 O O . LEU A 1 81 ? -8.269 8.133 14.447 1.00 95.25 81 LEU A O 1
ATOM 641 N N . LEU A 1 82 ? -7.718 6.268 13.325 1.00 94.12 82 LEU A N 1
ATOM 642 C CA . LEU A 1 82 ? -7.131 5.567 14.464 1.00 94.12 82 LEU A CA 1
ATOM 643 C C . LEU A 1 82 ? -5.699 5.147 14.144 1.00 94.12 82 LEU A C 1
ATOM 645 O O . LEU A 1 82 ? -5.466 4.435 13.171 1.00 94.12 82 LEU A O 1
ATOM 649 N N . GLU A 1 83 ? -4.764 5.534 15.003 1.00 94.69 83 GLU A N 1
ATOM 650 C CA . GLU A 1 83 ? -3.367 5.124 14.937 1.00 94.69 83 GLU A CA 1
ATOM 651 C C . GLU A 1 83 ? -2.982 4.268 16.143 1.00 94.69 83 GLU A C 1
ATOM 653 O O . GLU A 1 83 ? -3.175 4.655 17.301 1.00 94.69 83 GLU A O 1
ATOM 658 N N . LEU A 1 84 ? -2.403 3.102 15.869 1.00 91.94 84 LEU A N 1
ATOM 659 C CA . LEU A 1 84 ? -1.963 2.130 16.861 1.00 91.94 84 LEU A CA 1
ATOM 660 C C . LEU A 1 84 ? -0.461 1.898 16.694 1.00 91.94 84 LEU A C 1
ATOM 662 O O . LEU A 1 84 ? -0.032 1.216 15.769 1.00 91.94 84 LEU A O 1
ATOM 666 N N . HIS A 1 85 ? 0.340 2.451 17.600 1.00 91.06 85 HIS A N 1
ATOM 667 C CA . HIS A 1 85 ? 1.793 2.294 17.594 1.00 91.06 85 HIS A CA 1
ATOM 668 C C . HIS A 1 85 ? 2.213 1.294 18.670 1.00 91.06 85 HIS A C 1
ATOM 670 O O . HIS A 1 85 ? 2.129 1.567 19.877 1.00 91.06 85 HIS A O 1
ATOM 676 N N . CYS A 1 86 ? 2.659 0.128 18.216 1.00 87.31 86 CYS A N 1
ATOM 677 C CA . CYS A 1 86 ? 3.199 -0.933 19.051 1.00 87.31 86 CYS A CA 1
ATOM 678 C C . CYS A 1 86 ? 4.727 -0.784 19.140 1.00 87.31 86 CYS A C 1
ATOM 680 O O . CYS A 1 86 ? 5.360 -0.338 18.178 1.00 87.31 86 CYS A O 1
ATOM 682 N N . PRO A 1 87 ? 5.347 -1.110 20.285 1.00 84.94 87 PRO A N 1
ATOM 683 C CA . PRO A 1 87 ? 6.793 -1.295 20.339 1.00 84.94 87 PRO A CA 1
ATOM 684 C C . PRO A 1 87 ? 7.231 -2.371 19.334 1.00 84.94 87 PRO A C 1
ATOM 686 O O . PRO A 1 87 ? 6.509 -3.339 19.122 1.00 84.94 87 PRO A O 1
ATOM 689 N N . SER A 1 88 ? 8.408 -2.218 18.723 1.00 77.44 88 SER A N 1
ATOM 690 C CA . SER A 1 88 ? 8.901 -3.172 17.718 1.00 77.44 88 SER A CA 1
ATOM 691 C C . SER A 1 88 ? 8.887 -4.611 18.253 1.00 77.44 88 SER A C 1
ATOM 693 O O . SER A 1 88 ? 9.420 -4.887 19.331 1.00 77.44 88 SER A O 1
ATOM 695 N N . GLY A 1 89 ? 8.260 -5.515 17.496 1.00 74.06 89 GLY A N 1
ATOM 696 C CA . GLY A 1 89 ? 8.140 -6.932 17.843 1.00 74.06 89 GLY A CA 1
ATOM 697 C C . GLY A 1 89 ? 6.986 -7.279 18.792 1.00 74.06 89 GLY A C 1
ATOM 698 O O . GLY A 1 89 ? 6.860 -8.442 19.175 1.00 74.06 89 GLY A O 1
ATOM 699 N N . ASP A 1 90 ? 6.141 -6.314 19.169 1.00 78.69 90 ASP A N 1
ATOM 700 C CA . ASP A 1 90 ? 4.915 -6.577 19.927 1.00 78.69 90 ASP A CA 1
ATOM 701 C C . ASP A 1 90 ? 3.720 -6.917 19.019 1.00 78.69 90 ASP A C 1
ATOM 703 O O . ASP A 1 90 ? 3.728 -6.723 17.803 1.00 78.69 90 ASP A O 1
ATOM 707 N N . TYR A 1 91 ? 2.655 -7.428 19.639 1.00 80.56 91 TYR A N 1
ATOM 708 C CA . TYR A 1 91 ? 1.395 -7.752 18.972 1.00 80.56 91 TYR A CA 1
ATOM 709 C C . TYR A 1 91 ? 0.382 -6.622 19.151 1.00 80.56 91 TYR A C 1
ATOM 711 O O . TYR A 1 91 ? 0.006 -6.290 20.282 1.00 80.56 91 TYR A O 1
ATOM 719 N N . CYS A 1 92 ? -0.163 -6.107 18.052 1.00 78.06 92 CYS A N 1
ATOM 720 C CA . CYS A 1 92 ? -1.341 -5.257 18.107 1.00 78.06 92 CYS A CA 1
ATOM 721 C C . CYS A 1 92 ? -2.604 -6.107 18.316 1.00 78.06 92 CYS A C 1
ATOM 723 O O . CYS A 1 92 ? -2.805 -7.118 17.647 1.00 78.06 92 CYS A O 1
ATOM 725 N N . ARG A 1 93 ? -3.506 -5.684 19.214 1.00 78.38 93 ARG A N 1
ATOM 726 C CA . ARG A 1 93 ? -4.816 -6.339 19.423 1.00 78.38 93 ARG A CA 1
ATOM 727 C C . ARG A 1 93 ? -5.987 -5.376 19.205 1.00 78.38 93 ARG A C 1
ATOM 729 O O . ARG A 1 93 ? -6.644 -4.987 20.184 1.00 78.38 93 ARG A O 1
ATOM 736 N N . PRO A 1 94 ? -6.277 -4.982 17.948 1.00 77.25 94 PRO A N 1
ATOM 737 C CA . PRO A 1 94 ? -7.370 -4.062 17.625 1.00 77.25 94 PRO A CA 1
ATOM 738 C C . PRO A 1 94 ? -8.741 -4.581 18.073 1.00 77.25 94 PRO A C 1
ATOM 740 O O . PRO A 1 94 ? -9.631 -3.791 18.392 1.00 77.25 94 PRO A O 1
ATOM 743 N N . GLN A 1 95 ? -8.911 -5.903 18.212 1.00 77.31 95 GLN A N 1
ATOM 744 C CA . GLN A 1 95 ? -10.160 -6.518 18.673 1.00 77.31 95 GLN A CA 1
ATOM 745 C C . GLN A 1 95 ? -10.578 -6.022 20.065 1.00 77.31 95 GLN A C 1
ATOM 747 O O . GLN A 1 95 ? -11.732 -6.177 20.454 1.00 77.31 95 GLN A O 1
ATOM 752 N N . ARG A 1 96 ? -9.695 -5.387 20.850 1.00 77.06 96 ARG A N 1
ATOM 753 C CA . ARG A 1 96 ? -10.070 -4.751 22.127 1.00 77.06 96 ARG A CA 1
ATOM 754 C C . ARG A 1 96 ? -11.089 -3.624 21.963 1.00 77.06 96 ARG A C 1
ATOM 756 O O . ARG A 1 96 ? -11.880 -3.420 22.883 1.00 77.06 96 ARG A O 1
ATOM 763 N N . PHE A 1 97 ? -11.143 -2.960 20.811 1.00 81.88 97 PHE A N 1
ATOM 764 C CA . PHE A 1 97 ? -12.163 -1.950 20.515 1.00 81.88 97 PHE A CA 1
ATOM 765 C C . PHE A 1 97 ? -13.548 -2.561 20.233 1.00 81.88 97 PHE A C 1
ATOM 767 O O . PHE A 1 97 ? -14.556 -1.854 20.244 1.00 81.88 97 PHE A O 1
ATOM 774 N N . SER A 1 98 ? -13.655 -3.891 20.116 1.00 82.12 98 SER A N 1
ATOM 775 C CA . SER A 1 98 ? -14.953 -4.580 20.068 1.00 82.12 98 SER A CA 1
ATOM 776 C C . SER A 1 98 ? -15.796 -4.360 21.331 1.00 82.12 98 SER A C 1
ATOM 778 O O . SER A 1 98 ? -17.019 -4.479 21.264 1.00 82.12 98 SER A O 1
ATOM 780 N N . ILE A 1 99 ? -15.185 -3.979 22.464 1.00 83.44 99 ILE A N 1
ATOM 781 C CA . ILE A 1 99 ? -15.915 -3.708 23.712 1.00 83.44 99 ILE A CA 1
ATOM 782 C C . ILE A 1 99 ? -16.638 -2.357 23.719 1.00 83.44 99 ILE A C 1
ATOM 784 O O . ILE A 1 99 ? -17.416 -2.115 24.641 1.00 83.44 99 ILE A O 1
ATOM 788 N N . LEU A 1 100 ? -16.337 -1.469 22.766 1.00 85.00 100 LEU A N 1
ATOM 789 C CA . LEU A 1 100 ? -16.989 -0.167 22.662 1.00 85.00 100 LEU A CA 1
ATOM 790 C C . LEU A 1 100 ? -18.459 -0.359 22.295 1.00 85.00 100 LEU A C 1
ATOM 792 O O . LEU A 1 100 ? -18.770 -1.112 21.362 1.00 85.00 100 LEU A O 1
ATOM 796 N N . SER A 1 101 ? -19.341 0.333 23.015 1.00 85.88 101 SER A N 1
ATOM 797 C CA . SER A 1 101 ? -20.775 0.360 22.717 1.00 85.88 101 SER A CA 1
ATOM 798 C C . SER A 1 101 ? -21.019 1.157 21.437 1.00 85.88 101 SER A C 1
ATOM 800 O O . SER A 1 101 ? -21.762 0.721 20.560 1.00 85.88 101 SER A O 1
ATOM 802 N N . THR A 1 102 ? -20.322 2.287 21.303 1.00 84.75 102 THR A N 1
ATOM 803 C CA . THR A 1 102 ? -20.315 3.120 20.101 1.00 84.75 102 THR A CA 1
ATOM 804 C C . THR A 1 102 ? -19.125 2.724 19.240 1.00 84.75 102 THR A C 1
ATOM 806 O O . THR A 1 102 ? -17.973 2.926 19.622 1.00 84.75 102 THR A O 1
ATOM 809 N N . LYS A 1 103 ? -19.384 2.112 18.081 1.00 87.88 103 LYS A N 1
ATOM 810 C CA . LYS A 1 103 ? -18.311 1.739 17.151 1.00 87.88 103 LYS A CA 1
ATOM 811 C C . LYS A 1 103 ? -17.727 2.987 16.508 1.00 87.88 103 LYS A C 1
ATOM 813 O O . LYS A 1 103 ? -18.479 3.829 16.024 1.00 87.88 103 LYS A O 1
ATOM 818 N N . PHE A 1 104 ? -16.401 3.059 16.454 1.00 90.06 104 PHE A N 1
ATOM 819 C CA . PHE A 1 104 ? -15.722 4.131 15.741 1.00 90.06 104 PHE A CA 1
ATOM 820 C C . PHE A 1 104 ? -16.104 4.109 14.249 1.00 90.06 104 PHE A C 1
ATOM 822 O O . PHE A 1 104 ? -16.065 3.038 13.629 1.00 90.06 104 PHE A O 1
ATOM 829 N N . PRO A 1 105 ? -16.484 5.255 13.662 1.00 89.88 105 PRO A N 1
ATOM 830 C CA . PRO A 1 105 ? -16.752 5.386 12.234 1.00 89.88 105 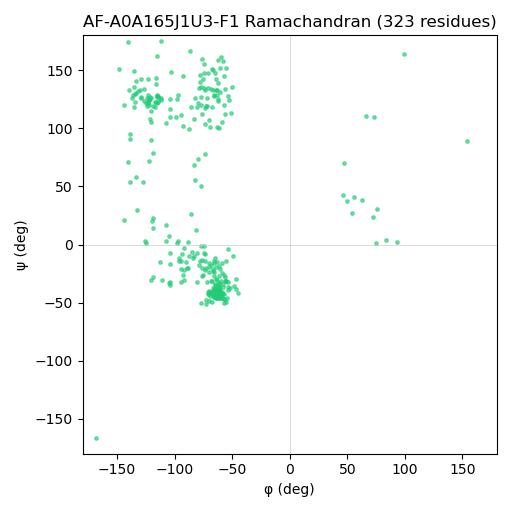PRO A CA 1
ATOM 831 C C . PRO A 1 105 ? -15.436 5.583 11.462 1.00 89.88 105 PRO A C 1
ATOM 833 O O . PRO A 1 105 ? -15.259 6.583 10.774 1.00 89.88 105 PRO A O 1
ATOM 836 N N . LEU A 1 106 ? -14.489 4.653 11.626 1.00 92.44 106 LEU A N 1
ATOM 837 C CA . LEU A 1 106 ? -13.149 4.787 11.055 1.00 92.44 106 LEU A CA 1
ATOM 838 C C . LEU A 1 106 ? -13.187 4.790 9.529 1.00 92.44 106 LEU A C 1
ATOM 840 O O . LEU A 1 106 ? -13.773 3.903 8.912 1.00 92.44 106 LEU A O 1
ATOM 844 N N . GLU A 1 107 ? -12.476 5.749 8.953 1.00 95.06 107 GLU A N 1
ATOM 845 C CA . GLU A 1 107 ? -12.152 5.820 7.530 1.00 95.06 107 GLU A CA 1
ATOM 846 C C . GLU A 1 107 ? -10.699 5.411 7.287 1.00 95.06 107 GLU A C 1
ATOM 848 O O . GLU A 1 107 ? -10.394 4.807 6.258 1.00 95.06 107 GLU A O 1
ATOM 853 N N . ARG A 1 108 ? -9.810 5.691 8.250 1.00 96.69 108 ARG A N 1
ATOM 854 C CA . ARG A 1 108 ? -8.383 5.382 8.173 1.00 96.69 108 ARG A CA 1
ATOM 855 C C . ARG A 1 108 ? -7.894 4.665 9.426 1.00 96.69 108 ARG A C 1
ATOM 857 O O . ARG A 1 108 ? -8.148 5.100 10.552 1.00 96.69 108 ARG A O 1
ATOM 864 N N . LEU A 1 109 ? -7.146 3.588 9.210 1.00 95.38 109 LEU A N 1
ATOM 865 C CA . LEU A 1 109 ? -6.464 2.834 10.254 1.00 95.38 109 LEU A CA 1
ATOM 866 C C . LEU A 1 109 ? -4.965 2.805 9.964 1.00 95.38 109 LEU A C 1
ATOM 868 O O . LEU A 1 109 ? -4.554 2.387 8.884 1.00 95.38 109 LEU A O 1
ATOM 872 N N . VAL A 1 110 ? -4.163 3.232 10.936 1.00 95.62 110 VAL A N 1
ATOM 873 C CA . VAL A 1 110 ? -2.702 3.135 10.900 1.00 95.62 110 VAL A CA 1
ATOM 874 C C . VAL A 1 110 ? -2.259 2.161 11.982 1.00 95.62 110 VAL A C 1
ATOM 876 O O . VAL A 1 110 ? -2.615 2.331 13.151 1.00 95.62 110 VAL A O 1
ATOM 879 N N . ILE A 1 111 ? -1.476 1.152 11.617 1.00 93.31 111 ILE A N 1
ATOM 880 C CA . ILE A 1 111 ? -0.870 0.216 12.564 1.00 93.31 111 ILE A CA 1
ATOM 881 C C . ILE A 1 111 ? 0.637 0.229 12.340 1.00 93.31 111 ILE A C 1
ATOM 883 O O . ILE A 1 111 ? 1.099 0.019 11.222 1.00 93.31 111 ILE A O 1
ATOM 887 N N . SER A 1 112 ? 1.388 0.479 13.411 1.00 93.19 112 SER A N 1
ATOM 888 C CA . SER A 1 112 ? 2.846 0.549 13.370 1.00 93.19 112 SER A CA 1
ATOM 889 C C . SER A 1 112 ? 3.496 -0.434 14.342 1.00 93.19 112 SER A C 1
ATOM 891 O O . SER A 1 112 ? 3.021 -0.577 15.472 1.00 93.19 112 SER A O 1
ATOM 893 N N . GLY A 1 113 ? 4.616 -1.038 13.936 1.00 90.19 113 GLY A N 1
ATOM 894 C CA . GLY A 1 113 ? 5.524 -1.781 14.817 1.00 90.19 113 GLY A CA 1
ATOM 895 C C . GLY A 1 113 ? 4.992 -3.129 15.302 1.00 90.19 113 GLY A C 1
ATOM 896 O O . GLY A 1 113 ? 5.384 -3.578 16.376 1.00 90.19 113 GLY A O 1
ATOM 897 N N . THR A 1 114 ? 4.060 -3.752 14.578 1.00 88.25 114 THR A N 1
ATOM 898 C CA . THR A 1 114 ? 3.408 -4.992 15.023 1.00 88.25 114 THR A CA 1
ATOM 899 C C . THR A 1 114 ? 3.948 -6.224 14.300 1.00 88.25 114 THR A C 1
ATOM 901 O O . THR A 1 114 ? 4.283 -6.171 13.124 1.00 88.25 114 THR A O 1
ATOM 904 N N . THR A 1 115 ? 3.978 -7.379 14.959 1.00 86.50 115 THR A N 1
ATOM 905 C CA . THR A 1 115 ? 4.332 -8.639 14.293 1.00 86.50 115 THR A CA 1
ATOM 906 C C . THR A 1 115 ? 3.399 -9.784 14.666 1.00 86.50 115 THR A C 1
ATOM 908 O O . THR A 1 115 ? 2.884 -9.842 15.782 1.00 86.50 115 THR A O 1
ATOM 911 N N . GLY A 1 116 ? 3.206 -10.712 13.730 1.00 80.38 116 GLY A N 1
ATOM 912 C CA . GLY A 1 116 ? 2.614 -12.021 13.972 1.00 80.38 116 GLY A CA 1
ATOM 913 C C . GLY A 1 116 ? 1.136 -12.155 13.607 1.00 80.38 116 GLY A C 1
ATOM 914 O O . GLY A 1 116 ? 0.397 -11.184 13.457 1.00 80.38 116 GLY A O 1
ATOM 915 N N . LYS A 1 117 ? 0.704 -13.418 13.522 1.00 73.31 117 LYS A N 1
ATOM 916 C CA . LYS A 1 117 ? -0.632 -13.821 13.053 1.00 73.31 117 LYS A CA 1
ATOM 917 C C . LYS A 1 117 ? -1.773 -13.468 14.012 1.00 73.31 117 LYS A C 1
ATOM 919 O O . LYS A 1 117 ? -2.930 -13.442 13.622 1.00 73.31 117 LYS A O 1
ATOM 924 N N . ASP A 1 118 ? -1.458 -13.151 15.267 1.00 63.94 118 ASP A N 1
ATOM 925 C CA . ASP A 1 118 ? -2.459 -12.799 16.286 1.00 63.94 118 ASP A CA 1
ATOM 926 C C . ASP A 1 118 ? -3.051 -11.385 16.106 1.00 63.94 118 ASP A C 1
ATOM 928 O O . ASP A 1 118 ? -3.921 -10.957 16.878 1.00 63.94 118 ASP A O 1
ATOM 932 N N . VAL A 1 119 ? -2.590 -10.640 15.099 1.00 65.94 119 VAL A N 1
ATOM 933 C CA . VAL A 1 119 ? -3.115 -9.319 14.749 1.00 65.94 119 VAL A CA 1
ATOM 934 C C . VAL A 1 119 ? -4.361 -9.478 13.879 1.00 65.94 119 VAL A C 1
ATOM 936 O O . VAL A 1 119 ? -4.361 -9.127 12.707 1.00 65.94 119 VAL A O 1
ATOM 939 N N . SER A 1 120 ? -5.456 -9.993 14.446 1.00 70.88 120 SER A N 1
ATOM 940 C CA . SER A 1 120 ? -6.738 -9.950 13.734 1.00 70.88 120 SER A CA 1
ATOM 941 C C . SER A 1 120 ? -7.377 -8.567 13.880 1.00 70.88 120 SER A C 1
ATOM 943 O O . SER A 1 120 ? -7.663 -8.073 14.976 1.00 70.88 120 SER A O 1
ATOM 945 N N . ILE A 1 121 ? -7.571 -7.875 12.765 1.00 77.25 121 ILE A N 1
ATOM 946 C CA . ILE A 1 121 ? -8.384 -6.662 12.762 1.00 77.25 121 ILE A CA 1
ATOM 947 C C . ILE A 1 121 ? -9.848 -7.110 12.763 1.00 77.25 121 ILE A C 1
ATOM 949 O O . ILE A 1 121 ? -10.224 -8.021 12.033 1.00 77.25 121 ILE A O 1
ATOM 953 N N . ASP A 1 122 ? -10.677 -6.494 13.612 1.00 80.75 122 ASP A N 1
ATOM 954 C CA . ASP A 1 122 ? -12.114 -6.793 13.673 1.00 80.75 122 ASP A CA 1
ATOM 955 C C . ASP A 1 122 ? -12.730 -6.668 12.272 1.00 80.75 122 ASP A C 1
ATOM 957 O O . ASP A 1 122 ? -12.629 -5.611 11.644 1.00 80.75 122 ASP A O 1
ATOM 961 N N . SER A 1 123 ? -13.394 -7.722 11.791 1.00 80.94 123 SER A N 1
ATOM 962 C CA . SER A 1 123 ? -13.998 -7.759 10.457 1.00 80.94 123 SER A CA 1
ATOM 963 C C . SER A 1 123 ? -14.963 -6.589 10.235 1.00 80.94 123 SER A C 1
ATOM 965 O O . SER A 1 123 ? -15.060 -6.063 9.130 1.00 80.94 123 SER A O 1
ATOM 967 N N . ASN A 1 124 ? -15.640 -6.108 11.286 1.00 82.44 124 ASN A N 1
ATOM 968 C CA . ASN A 1 124 ? -16.517 -4.935 11.182 1.00 82.44 124 ASN A CA 1
ATOM 969 C C . ASN A 1 124 ? -15.752 -3.630 10.934 1.00 82.44 124 ASN A C 1
ATOM 971 O O . ASN A 1 124 ? -16.291 -2.709 10.320 1.00 82.44 124 ASN A O 1
ATOM 975 N N . MET A 1 125 ? -14.525 -3.536 11.445 1.00 84.69 125 MET A N 1
ATOM 976 C CA . MET A 1 125 ? -13.632 -2.406 11.220 1.00 84.69 125 MET A CA 1
ATOM 977 C C . MET A 1 125 ? -13.095 -2.446 9.786 1.00 84.69 125 MET A C 1
ATOM 979 O O . MET A 1 125 ? -13.216 -1.454 9.071 1.00 84.69 125 MET A O 1
ATOM 983 N N . LEU A 1 126 ? -12.611 -3.611 9.335 1.00 85.62 126 LEU A N 1
ATOM 984 C CA . LEU A 1 126 ? -12.149 -3.819 7.953 1.00 85.62 126 LEU A CA 1
ATOM 985 C C . LEU A 1 126 ? -13.238 -3.533 6.912 1.00 85.62 126 LEU A C 1
ATOM 987 O O . LEU A 1 126 ? -12.962 -2.960 5.864 1.00 85.62 126 LEU A O 1
ATOM 991 N N . ALA A 1 127 ? -14.495 -3.862 7.216 1.00 88.81 127 ALA A N 1
ATOM 992 C CA . ALA A 1 127 ? -15.621 -3.602 6.321 1.00 88.81 127 ALA A CA 1
ATOM 993 C C . ALA A 1 127 ? -15.897 -2.103 6.072 1.00 88.81 127 ALA A C 1
ATOM 995 O O . ALA A 1 127 ? -16.714 -1.782 5.211 1.00 88.81 127 ALA A O 1
ATOM 996 N N . ARG A 1 128 ? -15.285 -1.190 6.842 1.00 90.56 128 ARG A N 1
ATOM 997 C CA . ARG A 1 128 ? -15.589 0.253 6.822 1.00 90.56 128 ARG A CA 1
ATOM 998 C C . ARG A 1 128 ? -14.409 1.145 6.466 1.00 90.56 128 ARG A C 1
ATOM 1000 O O . ARG A 1 128 ? -14.639 2.210 5.903 1.00 90.56 128 ARG A O 1
ATOM 1007 N N . ILE A 1 129 ? -13.187 0.740 6.800 1.00 94.81 129 ILE A N 1
ATOM 1008 C CA . ILE A 1 129 ? -12.008 1.562 6.523 1.00 94.81 129 ILE A CA 1
ATOM 1009 C C . ILE A 1 129 ? -11.753 1.642 5.015 1.00 94.81 129 ILE A C 1
ATOM 1011 O O . ILE A 1 129 ? -11.780 0.632 4.315 1.00 94.81 129 ILE A O 1
ATOM 1015 N N . ALA A 1 130 ? -11.502 2.855 4.533 1.00 97.06 130 ALA A N 1
ATOM 1016 C CA . ALA A 1 130 ? -11.126 3.126 3.151 1.00 97.06 130 ALA A CA 1
ATOM 1017 C C . ALA A 1 130 ? -9.602 3.123 2.975 1.00 97.06 130 ALA A C 1
ATOM 1019 O O . ALA A 1 130 ? -9.118 2.714 1.923 1.00 97.06 130 ALA A O 1
ATOM 1020 N N . THR A 1 131 ? -8.851 3.513 4.011 1.00 98.19 131 THR A N 1
ATOM 1021 C CA . THR A 1 131 ? -7.383 3.527 3.999 1.00 98.19 131 THR A CA 1
ATOM 1022 C C . THR A 1 131 ? -6.822 2.652 5.118 1.00 98.19 131 THR A C 1
ATOM 1024 O O . THR A 1 131 ? -7.129 2.865 6.297 1.00 98.19 131 THR A O 1
ATOM 1027 N N . LEU A 1 132 ? -5.941 1.719 4.763 1.00 97.12 132 LEU A N 1
ATOM 1028 C CA . LEU A 1 132 ? -5.124 0.955 5.703 1.00 97.12 132 LEU A CA 1
ATOM 1029 C C . LEU A 1 132 ? -3.651 1.312 5.498 1.00 97.12 132 LEU A C 1
ATOM 1031 O O . LEU A 1 132 ? -3.117 1.151 4.405 1.00 97.12 132 LEU A O 1
ATOM 1035 N N . HIS A 1 133 ? -2.997 1.778 6.557 1.00 97.38 133 HIS A N 1
ATOM 1036 C CA . HIS A 1 133 ? -1.567 2.064 6.562 1.00 97.38 133 HIS A CA 1
ATOM 1037 C C . HIS A 1 133 ? -0.874 1.150 7.571 1.00 97.38 133 HIS A C 1
ATOM 1039 O O . HIS A 1 133 ? -1.152 1.201 8.769 1.00 97.38 133 HIS A O 1
ATOM 1045 N N . LEU A 1 134 ? 0.029 0.313 7.081 1.00 95.56 134 LEU A N 1
ATOM 1046 C CA . LEU A 1 134 ? 0.850 -0.580 7.882 1.00 95.56 134 LEU A CA 1
ATOM 1047 C C . LEU A 1 134 ? 2.295 -0.106 7.814 1.00 95.56 134 LEU A C 1
ATOM 1049 O O . LEU A 1 134 ? 2.836 0.082 6.726 1.00 95.56 134 LEU A O 1
ATOM 1053 N N . ARG A 1 135 ? 2.911 0.109 8.975 1.00 94.38 135 ARG A N 1
ATOM 1054 C CA . ARG A 1 135 ? 4.302 0.547 9.070 1.00 94.38 135 ARG A CA 1
ATOM 1055 C C . ARG A 1 135 ? 5.100 -0.379 9.968 1.00 94.38 135 ARG A C 1
ATOM 1057 O O . ARG A 1 135 ? 4.644 -0.680 11.066 1.00 94.38 135 ARG A O 1
ATOM 1064 N N . ASP A 1 136 ? 6.290 -0.800 9.553 1.00 92.56 136 ASP A N 1
ATOM 1065 C CA . ASP A 1 136 ? 7.140 -1.703 10.346 1.00 92.56 136 ASP A CA 1
ATOM 1066 C C . ASP A 1 136 ? 6.339 -2.889 10.913 1.00 92.56 136 ASP A C 1
ATOM 1068 O O . ASP A 1 136 ? 6.369 -3.178 12.111 1.00 92.56 136 ASP A O 1
ATOM 1072 N N . SER A 1 137 ? 5.471 -3.454 10.068 1.00 90.94 137 SER A N 1
ATOM 1073 C CA . SER A 1 137 ? 4.473 -4.441 10.459 1.00 90.94 137 SER A CA 1
ATOM 1074 C C . SER A 1 137 ? 4.653 -5.716 9.652 1.00 90.94 137 SER A C 1
ATOM 1076 O O . SER A 1 137 ? 4.715 -5.659 8.432 1.00 90.94 137 SER A O 1
ATOM 1078 N N . HIS A 1 138 ? 4.736 -6.861 10.329 1.00 89.81 138 HIS A N 1
ATOM 1079 C CA . HIS A 1 138 ? 5.237 -8.092 9.707 1.00 89.81 138 HIS A CA 1
ATOM 1080 C C . HIS A 1 138 ? 4.350 -9.300 10.000 1.00 89.81 138 HIS A C 1
ATOM 1082 O O . HIS A 1 138 ? 3.923 -9.488 11.143 1.00 89.81 138 HIS A O 1
ATOM 1088 N N . ASN A 1 139 ? 4.153 -10.178 9.012 1.00 87.44 139 ASN A N 1
ATOM 1089 C CA . ASN A 1 139 ? 3.441 -11.453 9.161 1.00 87.44 139 ASN A CA 1
ATOM 1090 C C . ASN A 1 139 ? 2.014 -11.277 9.717 1.00 87.44 139 ASN A C 1
ATOM 1092 O O . ASN A 1 139 ? 1.579 -12.019 10.602 1.00 87.44 139 ASN A O 1
ATOM 1096 N N . LEU A 1 140 ? 1.316 -10.247 9.232 1.00 87.94 140 LEU A N 1
ATOM 1097 C CA . LEU A 1 140 ? -0.080 -9.994 9.579 1.00 87.94 140 LEU A CA 1
ATOM 1098 C C . LEU A 1 140 ? -1.008 -10.974 8.863 1.00 87.94 140 LEU A C 1
ATOM 1100 O O . LEU A 1 140 ? -0.794 -11.303 7.693 1.00 87.94 140 LEU A O 1
ATOM 1104 N N . ASP A 1 141 ? -2.048 -11.394 9.578 1.00 85.25 141 ASP A N 1
ATOM 1105 C CA . ASP A 1 141 ? -3.047 -12.356 9.124 1.00 85.25 141 ASP A CA 1
ATOM 1106 C C . ASP A 1 141 ? -4.419 -11.673 9.021 1.00 85.25 141 ASP A C 1
ATOM 1108 O O . ASP A 1 141 ? -4.893 -11.028 9.960 1.00 85.25 141 ASP A O 1
ATOM 1112 N N . PHE A 1 142 ? -5.044 -11.816 7.854 1.00 86.62 142 PHE A N 1
ATOM 1113 C CA . PHE A 1 142 ? -6.353 -11.257 7.526 1.00 86.62 142 PHE A CA 1
ATOM 1114 C C . PHE A 1 142 ? -7.376 -12.354 7.195 1.00 86.62 142 PHE A C 1
ATOM 1116 O O . PHE A 1 142 ? -8.376 -12.084 6.539 1.00 86.62 142 PHE A O 1
ATOM 1123 N N . SER A 1 143 ? -7.168 -13.588 7.654 1.00 80.06 143 SER A N 1
ATOM 1124 C CA . SER A 1 143 ? -8.043 -14.739 7.379 1.00 80.06 143 SER A CA 1
ATOM 1125 C C . SER A 1 143 ? -9.514 -14.539 7.782 1.00 80.06 143 SER A C 1
ATOM 1127 O O . SER A 1 143 ? -10.405 -15.079 7.130 1.00 80.06 143 SER A O 1
ATOM 1129 N N . ASP A 1 144 ? -9.799 -13.701 8.785 1.00 81.56 144 ASP A N 1
ATOM 1130 C CA . ASP A 1 144 ? -11.162 -13.322 9.202 1.00 81.56 144 ASP A CA 1
ATOM 1131 C C . ASP A 1 144 ? -11.743 -12.130 8.395 1.00 81.56 144 ASP A C 1
ATOM 1133 O O . ASP A 1 144 ? -12.584 -11.363 8.888 1.00 81.56 144 ASP A O 1
ATOM 1137 N N . CYS A 1 145 ? -11.289 -11.923 7.156 1.00 83.75 145 CYS A N 1
ATOM 1138 C CA . CYS A 1 145 ? -11.715 -10.803 6.319 1.00 83.75 145 CYS A CA 1
ATOM 1139 C C . CYS A 1 145 ? -13.224 -10.859 5.998 1.00 83.75 145 CYS A C 1
ATOM 1141 O O . CYS A 1 145 ? -13.750 -11.911 5.618 1.00 83.75 145 CYS A O 1
ATOM 1143 N N . PRO A 1 146 ? -13.973 -9.746 6.131 1.00 86.44 146 PRO A N 1
ATOM 1144 C CA . PRO A 1 146 ? -15.381 -9.726 5.754 1.00 86.44 146 PRO A CA 1
ATOM 1145 C C . PRO A 1 146 ? -15.562 -9.935 4.242 1.00 86.44 146 PRO A C 1
ATOM 1147 O O . PRO A 1 146 ? -14.815 -9.417 3.422 1.00 86.44 146 PRO A O 1
ATOM 1150 N N . SER A 1 147 ? -16.671 -10.574 3.853 1.00 86.56 147 SER A N 1
ATOM 1151 C CA . SER A 1 147 ? -17.047 -10.762 2.432 1.00 86.56 147 SER A CA 1
ATOM 1152 C C . SER A 1 147 ? -17.145 -9.474 1.599 1.00 86.56 147 SER A C 1
ATOM 1154 O O . SER A 1 147 ? -17.214 -9.538 0.374 1.00 86.56 147 SER A O 1
ATOM 1156 N N . ARG A 1 148 ? -17.182 -8.303 2.243 1.00 86.88 148 ARG A N 1
ATOM 1157 C CA . ARG A 1 148 ? -17.096 -6.991 1.602 1.00 86.88 148 ARG A CA 1
ATOM 1158 C C . ARG A 1 148 ? -16.165 -6.104 2.411 1.00 86.88 148 ARG A C 1
ATOM 1160 O O . ARG A 1 148 ? -16.394 -5.907 3.604 1.00 86.88 148 ARG A O 1
ATOM 1167 N N . VAL A 1 149 ? -15.174 -5.545 1.732 1.00 91.31 149 VAL A N 1
ATOM 1168 C CA . VAL A 1 149 ? -14.183 -4.628 2.295 1.00 91.31 149 VAL A CA 1
ATOM 1169 C C . VAL A 1 149 ? -14.365 -3.273 1.614 1.00 91.31 149 VAL A C 1
ATOM 1171 O O . VAL A 1 149 ? -14.609 -3.216 0.409 1.00 91.31 149 VAL A O 1
ATOM 1174 N N . ALA A 1 150 ? -14.296 -2.186 2.382 1.00 94.44 150 ALA A N 1
ATOM 1175 C CA . ALA A 1 150 ? -14.391 -0.820 1.855 1.00 94.44 150 ALA A CA 1
ATOM 1176 C C . ALA A 1 150 ? -13.026 -0.241 1.439 1.00 94.44 150 ALA A C 1
ATOM 1178 O O . ALA A 1 150 ? -12.955 0.919 1.037 1.00 94.44 150 ALA A O 1
ATOM 1179 N N . LEU A 1 151 ? -11.964 -1.042 1.552 1.00 96.44 151 LEU A N 1
ATOM 1180 C CA . LEU A 1 151 ? -10.583 -0.638 1.343 1.00 96.44 151 LEU A CA 1
ATOM 1181 C C . LEU A 1 151 ? -10.373 -0.165 -0.097 1.00 96.44 151 LEU A C 1
ATOM 1183 O O . LEU A 1 151 ? -10.672 -0.887 -1.046 1.00 96.44 151 LEU A O 1
ATOM 1187 N N . ARG A 1 152 ? -9.851 1.054 -0.227 1.00 98.00 152 ARG A N 1
ATOM 1188 C CA . ARG A 1 152 ? -9.469 1.705 -1.485 1.00 98.00 152 ARG A CA 1
ATOM 1189 C C . ARG A 1 152 ? -7.984 2.028 -1.536 1.00 98.00 152 ARG A C 1
ATOM 1191 O O . ARG A 1 152 ? -7.411 2.048 -2.618 1.00 98.00 152 ARG A O 1
ATOM 1198 N N . GLU A 1 153 ? -7.362 2.252 -0.384 1.00 98.62 153 GLU A N 1
ATOM 1199 C CA . GLU A 1 153 ? -5.962 2.650 -0.280 1.00 98.62 153 GLU A CA 1
ATOM 1200 C C . GLU A 1 153 ? -5.216 1.742 0.699 1.00 98.62 153 GLU A C 1
ATOM 1202 O O . GLU A 1 153 ? -5.609 1.610 1.862 1.00 98.62 153 GLU A O 1
ATOM 1207 N N . LEU A 1 154 ? -4.114 1.156 0.238 1.00 98.38 154 LEU A N 1
ATOM 1208 C CA . LEU A 1 154 ? -3.213 0.346 1.046 1.00 98.38 154 LEU A CA 1
ATOM 1209 C C . LEU A 1 154 ? -1.814 0.957 0.991 1.00 98.38 154 LEU A C 1
ATOM 1211 O O . LEU A 1 154 ? -1.234 1.087 -0.082 1.00 98.38 154 LEU A O 1
ATOM 1215 N N . ILE A 1 155 ? -1.295 1.343 2.154 1.00 98.38 155 ILE A N 1
ATOM 1216 C CA . ILE A 1 155 ? 0.023 1.967 2.305 1.00 98.38 155 ILE A CA 1
ATOM 1217 C C . ILE A 1 155 ? 0.870 1.062 3.193 1.00 98.38 155 ILE A C 1
ATOM 1219 O O . ILE A 1 155 ? 0.515 0.807 4.344 1.00 98.38 155 ILE A O 1
ATOM 1223 N N . LEU A 1 156 ? 1.978 0.565 2.659 1.00 97.25 156 LEU A N 1
ATOM 1224 C CA . LEU A 1 156 ? 2.856 -0.406 3.300 1.00 97.25 156 LEU A CA 1
ATOM 1225 C C . LEU A 1 156 ? 4.250 0.207 3.413 1.00 97.25 156 LEU A C 1
ATOM 1227 O O . LEU A 1 156 ? 4.932 0.376 2.411 1.00 97.25 156 LEU A O 1
ATOM 1231 N N . GLY A 1 157 ? 4.678 0.567 4.620 1.00 95.25 157 GLY A N 1
ATOM 1232 C CA . GLY A 1 157 ? 5.986 1.178 4.859 1.00 95.25 157 GLY A CA 1
ATOM 1233 C C . GLY A 1 157 ? 6.886 0.290 5.707 1.00 95.25 157 GLY A C 1
ATOM 1234 O O . GLY A 1 157 ? 6.536 -0.025 6.841 1.00 95.25 157 GLY A O 1
ATOM 1235 N N . GLU A 1 158 ? 8.055 -0.089 5.199 1.00 91.44 158 GLU A N 1
ATOM 1236 C CA . GLU A 1 158 ? 9.045 -0.922 5.904 1.00 91.44 158 GLU A CA 1
ATOM 1237 C C . GLU A 1 158 ? 8.439 -2.192 6.526 1.00 91.44 158 GLU A C 1
ATOM 1239 O O . GLU A 1 158 ? 8.757 -2.564 7.649 1.00 91.44 158 GLU A O 1
ATOM 1244 N N . SER A 1 159 ? 7.481 -2.799 5.831 1.00 89.69 159 SER A N 1
ATOM 1245 C CA . SER A 1 159 ? 6.722 -3.983 6.256 1.00 89.69 159 SER A CA 1
ATOM 1246 C C . SER A 1 159 ? 7.089 -5.181 5.371 1.00 89.69 159 SER A C 1
ATOM 1248 O O . SER A 1 159 ? 7.796 -4.996 4.382 1.00 89.69 159 SER A O 1
ATOM 1250 N N . ASP A 1 160 ? 6.572 -6.382 5.656 1.00 91.00 160 ASP A N 1
ATOM 1251 C CA . ASP A 1 160 ? 6.618 -7.521 4.714 1.00 91.00 160 ASP A CA 1
ATOM 1252 C C . ASP A 1 160 ? 5.567 -7.359 3.597 1.00 91.00 160 ASP A C 1
ATOM 1254 O O . ASP A 1 160 ? 4.726 -8.225 3.356 1.00 91.00 160 ASP A O 1
ATOM 1258 N N . GLY A 1 161 ? 5.558 -6.182 2.965 1.00 93.19 161 GLY A N 1
ATOM 1259 C CA . GLY A 1 161 ? 4.538 -5.740 2.030 1.00 93.19 161 GLY A CA 1
ATOM 1260 C C . GLY A 1 161 ? 4.350 -6.657 0.821 1.00 93.19 161 GLY A C 1
ATOM 1261 O O . GLY A 1 161 ? 3.208 -6.943 0.470 1.00 93.19 161 GLY A O 1
ATOM 1262 N N . MET A 1 162 ? 5.419 -7.159 0.202 1.00 93.88 162 MET A N 1
ATOM 1263 C CA . MET A 1 162 ? 5.314 -8.064 -0.948 1.00 93.88 162 MET A CA 1
ATOM 1264 C C . MET A 1 162 ? 4.681 -9.398 -0.548 1.00 93.88 162 MET A C 1
ATOM 1266 O O . MET A 1 162 ? 3.766 -9.875 -1.225 1.00 93.88 162 MET A O 1
ATOM 1270 N N . ASP A 1 163 ? 5.116 -9.979 0.573 1.00 93.12 163 ASP A N 1
ATOM 1271 C CA . ASP A 1 163 ? 4.520 -11.194 1.129 1.00 93.12 163 ASP A CA 1
ATOM 1272 C C . ASP A 1 163 ? 3.061 -10.964 1.506 1.00 93.12 163 ASP A C 1
ATOM 1274 O O . ASP A 1 163 ? 2.208 -11.812 1.247 1.00 93.12 163 ASP A O 1
ATOM 1278 N N . LEU A 1 164 ? 2.761 -9.814 2.111 1.00 93.69 164 LEU A N 1
ATOM 1279 C CA . LEU A 1 164 ? 1.410 -9.456 2.500 1.00 93.69 164 LEU A CA 1
ATOM 1280 C C . LEU A 1 164 ? 0.498 -9.354 1.279 1.00 93.69 164 LEU A C 1
ATOM 1282 O O . LEU A 1 164 ? -0.596 -9.902 1.323 1.00 93.69 164 LEU A O 1
ATOM 1286 N N . ILE A 1 165 ? 0.935 -8.725 0.187 1.00 96.25 165 ILE A N 1
ATOM 1287 C CA . ILE A 1 165 ? 0.153 -8.669 -1.056 1.00 96.25 165 ILE A CA 1
ATOM 1288 C C . ILE A 1 165 ? -0.112 -10.077 -1.601 1.00 96.25 165 ILE A C 1
ATOM 1290 O O . ILE A 1 165 ? -1.251 -10.371 -1.963 1.00 96.25 165 ILE A O 1
ATOM 1294 N N . CYS A 1 166 ? 0.883 -10.970 -1.584 1.00 95.25 166 CYS A N 1
ATOM 1295 C CA . CYS A 1 166 ? 0.689 -12.364 -1.996 1.00 95.25 166 CYS A CA 1
ATOM 1296 C C . CYS A 1 166 ? -0.351 -13.082 -1.122 1.00 95.25 166 CYS A C 1
ATOM 1298 O O . CYS A 1 166 ? -1.246 -13.744 -1.645 1.00 95.25 166 CYS A O 1
ATOM 1300 N N . ARG A 1 167 ? -0.275 -12.930 0.207 1.00 92.81 167 ARG A N 1
ATOM 1301 C CA . ARG A 1 167 ? -1.255 -13.523 1.135 1.00 92.81 167 ARG A CA 1
ATOM 1302 C C . ARG A 1 167 ? -2.648 -12.938 0.936 1.00 92.81 167 ARG A C 1
ATOM 1304 O O . ARG A 1 167 ? -3.614 -13.686 0.853 1.00 92.81 167 ARG A O 1
ATOM 1311 N N . LEU A 1 168 ? -2.763 -11.615 0.827 1.00 94.19 168 LEU A N 1
ATOM 1312 C CA . LEU A 1 168 ? -4.048 -10.945 0.638 1.00 94.19 168 LEU A CA 1
ATOM 1313 C C . LEU A 1 168 ? -4.728 -11.379 -0.660 1.00 94.19 168 LEU A C 1
ATOM 1315 O O . LEU A 1 168 ? -5.944 -11.551 -0.648 1.00 94.19 168 LEU A O 1
ATOM 1319 N N . GLU A 1 169 ? -3.966 -11.584 -1.736 1.00 95.19 169 GLU A N 1
ATOM 1320 C CA . GLU A 1 169 ? -4.485 -12.093 -3.009 1.00 95.19 169 GLU A CA 1
ATOM 1321 C C . GLU A 1 169 ? -4.988 -13.537 -2.901 1.00 95.19 169 GLU A C 1
ATOM 1323 O O . GLU A 1 169 ? -6.039 -13.864 -3.444 1.00 95.19 169 GLU A O 1
ATOM 1328 N N . GLN A 1 170 ? -4.268 -14.397 -2.181 1.00 92.75 170 GLN A N 1
ATOM 1329 C CA . GLN A 1 170 ? -4.609 -15.819 -2.075 1.00 92.75 170 GLN A CA 1
ATOM 1330 C C . GLN A 1 170 ? -5.720 -16.106 -1.061 1.00 92.75 170 GLN A C 1
ATOM 1332 O O . GLN A 1 170 ? -6.480 -17.063 -1.224 1.00 92.75 170 GLN A O 1
ATOM 1337 N N . GLU A 1 171 ? -5.792 -15.315 0.009 1.00 91.81 171 GLU A N 1
ATOM 1338 C CA . GLU A 1 171 ? -6.576 -15.636 1.204 1.00 91.81 171 GLU A CA 1
ATOM 1339 C C . GLU A 1 171 ? -7.777 -14.703 1.408 1.00 91.81 171 GLU A C 1
ATOM 1341 O O . GLU A 1 171 ? -8.668 -15.020 2.198 1.00 91.81 171 GLU A O 1
ATOM 1346 N N . THR A 1 172 ? -7.832 -13.557 0.718 1.00 93.00 172 THR A N 1
ATOM 1347 C CA . THR A 1 172 ? -8.840 -12.518 0.977 1.00 93.00 172 THR A CA 1
ATOM 1348 C C . THR A 1 172 ? -9.378 -11.870 -0.301 1.00 93.00 172 THR A C 1
ATOM 1350 O O . THR A 1 172 ? -8.899 -12.099 -1.401 1.00 93.00 172 THR A O 1
ATOM 1353 N N . ASN A 1 173 ? -10.381 -11.012 -0.134 1.00 92.94 173 ASN A N 1
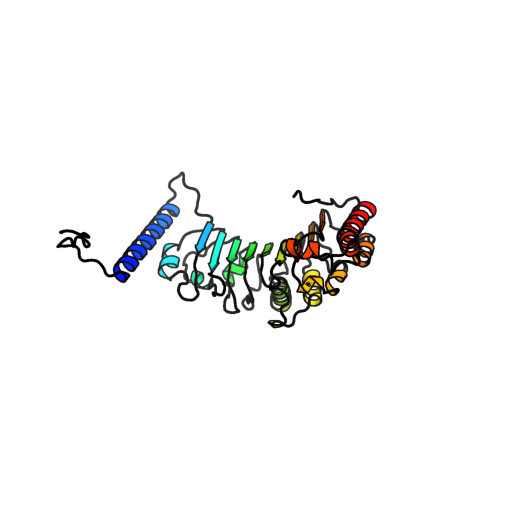ATOM 1354 C CA . ASN A 1 173 ? -10.944 -10.125 -1.157 1.00 92.94 173 ASN A CA 1
ATOM 1355 C C . ASN A 1 173 ? -10.554 -8.648 -0.923 1.00 92.94 173 ASN A C 1
ATOM 1357 O O . ASN A 1 173 ? -11.212 -7.737 -1.429 1.00 92.94 173 ASN A O 1
ATOM 1361 N N . MET A 1 174 ? -9.536 -8.377 -0.092 1.00 94.25 174 MET A N 1
ATOM 1362 C CA . MET A 1 174 ? -9.158 -7.001 0.273 1.00 94.25 174 MET A CA 1
ATOM 1363 C C . MET A 1 174 ? -8.628 -6.195 -0.912 1.00 94.25 174 MET A C 1
ATOM 1365 O O . MET A 1 174 ? -8.683 -4.968 -0.879 1.00 94.25 174 MET A O 1
ATOM 1369 N N . LEU A 1 175 ? -8.122 -6.875 -1.942 1.00 96.25 175 LEU A N 1
ATOM 1370 C CA . LEU A 1 175 ? -7.519 -6.247 -3.114 1.00 96.25 175 LEU A CA 1
ATOM 1371 C C . LEU A 1 175 ? -8.535 -5.961 -4.234 1.00 96.25 175 LEU A C 1
ATOM 1373 O O . LEU A 1 175 ? -8.252 -5.143 -5.102 1.00 96.25 175 LEU A O 1
ATOM 1377 N N . ASP A 1 176 ? -9.735 -6.555 -4.194 1.00 95.00 176 ASP A N 1
ATOM 1378 C CA . ASP A 1 176 ? -10.737 -6.493 -5.277 1.00 95.00 176 ASP A CA 1
ATOM 1379 C C . ASP A 1 176 ? -11.143 -5.063 -5.672 1.00 95.00 176 ASP A C 1
ATOM 1381 O O . ASP A 1 176 ? -11.512 -4.801 -6.815 1.00 95.00 176 ASP A O 1
ATOM 1385 N N . ASN A 1 177 ? -11.124 -4.141 -4.707 1.00 95.69 177 ASN A N 1
ATOM 1386 C CA . ASN A 1 177 ? -11.578 -2.757 -4.861 1.00 95.69 177 ASN A CA 1
ATOM 1387 C C . ASN A 1 177 ? -10.458 -1.736 -4.618 1.00 95.69 177 ASN A C 1
ATOM 1389 O O . ASN A 1 177 ? -10.745 -0.555 -4.407 1.00 95.69 177 ASN A O 1
ATOM 1393 N N . LEU A 1 178 ? -9.205 -2.195 -4.593 1.00 98.06 178 LEU A N 1
ATOM 1394 C CA . LEU A 1 178 ? -8.064 -1.356 -4.271 1.00 98.06 178 LEU A CA 1
ATOM 1395 C C . LEU A 1 178 ? -7.765 -0.397 -5.429 1.00 98.06 178 LEU A C 1
ATOM 1397 O O . LEU A 1 178 ? -7.442 -0.835 -6.528 1.00 98.06 178 LEU A O 1
ATOM 1401 N N . ASP A 1 179 ? -7.833 0.906 -5.157 1.00 98.44 179 ASP A N 1
ATOM 1402 C CA . ASP A 1 179 ? -7.563 1.967 -6.130 1.00 98.44 179 ASP A CA 1
ATOM 1403 C C . ASP A 1 179 ? -6.100 2.438 -6.050 1.00 98.44 179 ASP A C 1
ATOM 1405 O O . ASP A 1 179 ? -5.516 2.832 -7.063 1.00 98.44 179 ASP A O 1
ATOM 1409 N N . ARG A 1 180 ? -5.499 2.407 -4.851 1.00 98.75 180 ARG A N 1
ATOM 1410 C CA . ARG A 1 180 ? -4.135 2.884 -4.583 1.00 98.75 180 ARG A CA 1
ATOM 1411 C C . ARG A 1 180 ? -3.341 1.891 -3.740 1.00 98.75 180 ARG A C 1
ATOM 1413 O O . ARG A 1 180 ? -3.779 1.508 -2.654 1.00 98.75 180 ARG A O 1
ATOM 1420 N N . LEU A 1 181 ? -2.142 1.566 -4.210 1.00 98.75 181 LEU A N 1
ATOM 1421 C CA . LEU A 1 181 ? -1.135 0.800 -3.487 1.00 98.75 181 LEU A CA 1
ATOM 1422 C C . LEU A 1 181 ? 0.154 1.617 -3.401 1.00 98.75 181 LEU A C 1
ATOM 1424 O O . LEU A 1 181 ? 0.721 1.988 -4.426 1.00 98.75 181 LEU A O 1
ATOM 1428 N N . GLU A 1 182 ? 0.615 1.862 -2.181 1.00 98.44 182 GLU A N 1
ATOM 1429 C CA . GLU A 1 182 ? 1.957 2.369 -1.905 1.00 98.44 182 GLU A CA 1
ATOM 1430 C C . GLU A 1 182 ? 2.735 1.308 -1.137 1.00 98.44 182 GLU A C 1
ATOM 1432 O O . GLU A 1 182 ? 2.256 0.801 -0.119 1.00 98.44 182 GLU A O 1
ATOM 1437 N N . LEU A 1 183 ? 3.934 0.980 -1.604 1.00 97.25 183 LEU A N 1
ATOM 1438 C CA . LEU A 1 183 ? 4.808 0.023 -0.948 1.00 97.25 183 LEU A CA 1
ATOM 1439 C C . LEU A 1 183 ? 6.230 0.570 -0.898 1.00 97.25 183 LEU A C 1
ATOM 1441 O O . LEU A 1 183 ? 6.862 0.775 -1.928 1.00 97.25 183 LEU A O 1
ATOM 1445 N N . THR A 1 184 ? 6.736 0.750 0.316 1.00 94.75 184 THR A N 1
ATOM 1446 C CA . THR A 1 184 ? 8.121 1.112 0.601 1.00 94.75 184 THR A CA 1
ATOM 1447 C C . THR A 1 184 ? 8.784 -0.020 1.363 1.00 94.75 184 THR A C 1
ATOM 1449 O O . THR A 1 184 ? 8.334 -0.395 2.445 1.00 94.75 184 THR A O 1
ATOM 1452 N N . SER A 1 185 ? 9.877 -0.529 0.813 1.00 90.50 185 SER A N 1
ATOM 1453 C CA . SER A 1 185 ? 10.670 -1.615 1.365 1.00 90.50 185 SER A CA 1
ATOM 1454 C C . SER A 1 185 ? 12.146 -1.308 1.193 1.00 90.50 185 SER A C 1
ATOM 1456 O O . SER A 1 185 ? 12.736 -1.622 0.161 1.00 90.50 185 SER A O 1
ATOM 1458 N N . ALA A 1 186 ? 12.746 -0.660 2.190 1.00 86.19 186 ALA A N 1
ATOM 1459 C CA . ALA A 1 186 ? 14.172 -0.342 2.182 1.00 86.19 186 ALA A CA 1
ATOM 1460 C C . ALA A 1 186 ? 14.988 -1.273 3.100 1.00 86.19 186 ALA A C 1
ATOM 1462 O O . ALA A 1 186 ? 16.207 -1.361 3.007 1.00 86.19 186 ALA A O 1
ATOM 1463 N N . ARG A 1 187 ? 14.330 -1.988 4.022 1.00 83.75 187 ARG A N 1
ATOM 1464 C CA . ARG A 1 187 ? 15.003 -2.840 5.025 1.00 83.75 187 ARG A CA 1
ATOM 1465 C C . ARG A 1 187 ? 15.175 -4.304 4.628 1.00 83.75 187 ARG A C 1
ATOM 1467 O O . ARG A 1 187 ? 15.829 -5.062 5.345 1.00 83.75 187 ARG A O 1
ATOM 1474 N N . GLY A 1 188 ? 14.575 -4.728 3.517 1.00 78.62 188 GLY A N 1
ATOM 1475 C CA . GLY A 1 188 ? 14.617 -6.125 3.075 1.00 78.62 188 GLY A CA 1
ATOM 1476 C C . GLY A 1 188 ? 13.961 -7.092 4.052 1.00 78.62 188 GLY A C 1
ATOM 1477 O O . GLY A 1 188 ? 14.471 -8.191 4.301 1.00 78.62 188 GLY A O 1
ATOM 1478 N N . ASP A 1 189 ? 12.854 -6.657 4.649 1.00 80.88 189 ASP A N 1
ATOM 1479 C CA . ASP A 1 189 ? 11.952 -7.530 5.397 1.00 80.88 189 ASP A CA 1
ATOM 1480 C C . ASP A 1 189 ? 11.025 -8.336 4.461 1.00 80.88 189 ASP A C 1
ATOM 1482 O O . ASP A 1 189 ? 10.545 -9.398 4.858 1.00 80.88 189 ASP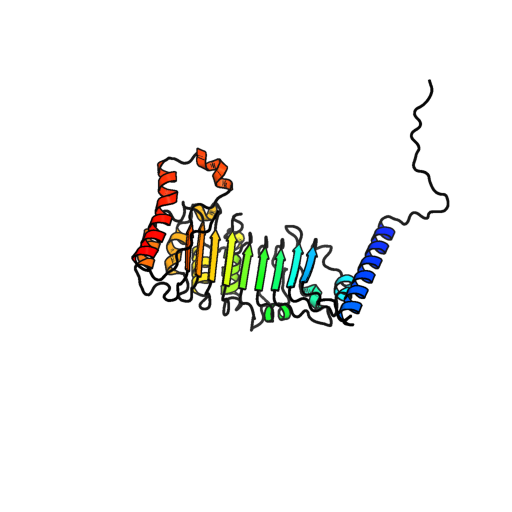 A O 1
ATOM 1486 N N . ASP A 1 190 ? 10.884 -7.898 3.204 1.00 79.75 190 ASP A N 1
ATOM 1487 C CA . ASP A 1 190 ? 10.164 -8.583 2.127 1.00 79.75 190 ASP A CA 1
ATOM 1488 C C . ASP A 1 190 ? 10.859 -9.843 1.603 1.00 79.75 190 ASP A C 1
ATOM 1490 O O . ASP A 1 190 ? 12.087 -9.938 1.520 1.00 79.75 190 ASP A O 1
ATOM 1494 N N . LEU A 1 191 ? 10.029 -10.796 1.178 1.00 73.50 191 LEU A N 1
ATOM 1495 C CA . LEU A 1 191 ? 10.348 -12.043 0.485 1.00 73.50 191 LEU A CA 1
ATOM 1496 C C . LEU A 1 191 ? 11.384 -12.898 1.213 1.00 73.50 191 LEU A C 1
ATOM 1498 O O . LEU A 1 191 ? 12.100 -13.720 0.629 1.00 73.50 191 LEU A O 1
ATOM 1502 N N . ARG A 1 192 ? 11.446 -12.741 2.537 1.00 70.44 192 ARG A N 1
ATOM 1503 C CA . ARG A 1 192 ? 12.210 -13.638 3.391 1.00 70.44 192 ARG A CA 1
ATOM 1504 C C . ARG A 1 192 ? 11.580 -15.019 3.276 1.00 70.44 192 ARG A C 1
ATOM 1506 O O . ARG A 1 192 ? 10.386 -15.190 3.494 1.00 70.44 192 ARG A O 1
ATOM 1513 N N . HIS A 1 193 ? 12.404 -16.028 2.991 1.00 58.81 193 HIS A N 1
ATOM 1514 C CA . HIS A 1 193 ? 12.001 -17.418 2.717 1.00 58.81 193 HIS A CA 1
ATOM 1515 C C . HIS A 1 193 ? 11.033 -18.071 3.729 1.00 58.81 193 HIS A C 1
ATOM 1517 O O . HIS A 1 193 ? 10.523 -19.154 3.457 1.00 58.81 193 HIS A O 1
ATOM 1523 N N . ALA A 1 194 ? 10.768 -17.442 4.877 1.00 63.81 194 ALA A N 1
ATOM 1524 C CA . ALA A 1 194 ? 9.806 -17.883 5.877 1.00 63.81 194 ALA A CA 1
ATOM 1525 C C . ALA A 1 194 ? 8.391 -18.131 5.316 1.00 63.81 194 ALA A C 1
ATOM 1527 O O . ALA A 1 194 ? 7.724 -19.043 5.802 1.00 63.81 194 ALA A O 1
ATOM 1528 N N . ASN A 1 195 ? 7.957 -17.385 4.292 1.00 69.38 195 ASN A N 1
ATOM 1529 C CA . ASN A 1 195 ? 6.621 -17.544 3.698 1.00 69.38 195 ASN A CA 1
ATOM 1530 C C . ASN A 1 195 ? 6.618 -18.281 2.349 1.00 69.38 195 ASN A C 1
ATOM 1532 O O . ASN A 1 195 ? 5.555 -18.607 1.832 1.00 69.38 195 ASN A O 1
ATOM 1536 N N . GLY A 1 196 ? 7.792 -18.561 1.776 1.00 82.44 196 GLY A N 1
ATOM 1537 C CA . GLY A 1 196 ? 7.925 -19.298 0.515 1.00 82.44 196 GLY A CA 1
ATOM 1538 C C . GLY A 1 196 ? 7.575 -18.522 -0.762 1.00 82.44 196 GLY A C 1
ATOM 1539 O O . GLY A 1 196 ?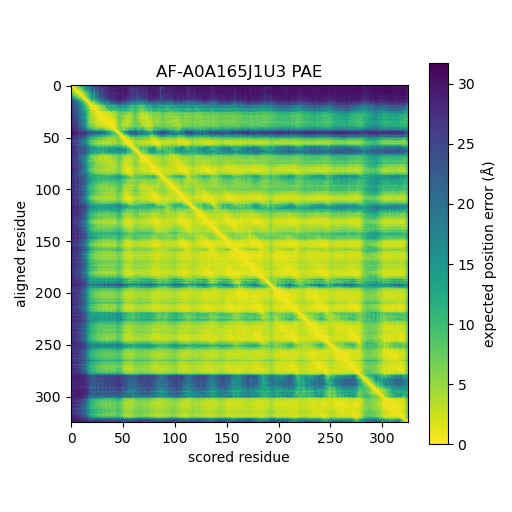 7.678 -19.106 -1.839 1.00 82.44 196 GLY A O 1
ATOM 1540 N N . PHE A 1 197 ? 7.207 -17.241 -0.672 1.00 87.31 197 PHE A N 1
ATOM 1541 C CA . PHE A 1 197 ? 6.975 -16.390 -1.841 1.00 87.31 197 PHE A CA 1
ATOM 1542 C C . PHE A 1 197 ? 8.281 -15.962 -2.509 1.00 87.31 197 PHE A C 1
ATOM 1544 O O . PHE A 1 197 ? 9.311 -15.768 -1.858 1.00 87.31 197 PHE A O 1
ATOM 1551 N N . ARG A 1 198 ? 8.221 -15.804 -3.829 1.00 90.38 198 ARG A N 1
ATOM 1552 C CA . ARG A 1 198 ? 9.278 -15.252 -4.678 1.00 90.38 198 ARG A CA 1
ATOM 1553 C C . ARG A 1 198 ? 8.808 -13.935 -5.304 1.00 90.38 198 ARG A C 1
ATOM 1555 O O . ARG A 1 198 ? 7.600 -13.705 -5.378 1.00 90.38 198 ARG A O 1
ATOM 1562 N N .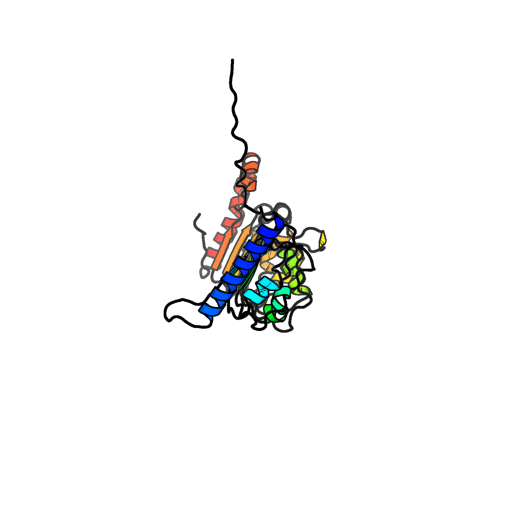 PRO A 1 199 ? 9.715 -13.091 -5.824 1.00 90.31 199 PRO A N 1
ATOM 1563 C CA . PRO A 1 199 ? 9.318 -11.850 -6.492 1.00 90.31 199 PRO A CA 1
ATOM 1564 C C . PRO A 1 199 ? 8.298 -12.052 -7.615 1.00 90.31 199 PRO A C 1
ATOM 1566 O O . PRO A 1 199 ? 7.376 -11.253 -7.756 1.00 90.31 199 PRO A O 1
ATOM 1569 N N . ILE A 1 200 ? 8.391 -13.147 -8.373 1.00 92.75 200 ILE A N 1
ATOM 1570 C CA . ILE A 1 200 ? 7.401 -13.461 -9.409 1.00 92.75 200 ILE A CA 1
ATOM 1571 C C . ILE A 1 200 ? 5.981 -13.697 -8.867 1.00 92.75 200 ILE A C 1
ATOM 1573 O O . ILE A 1 200 ? 5.014 -13.394 -9.564 1.00 92.75 200 ILE A O 1
ATOM 1577 N N . ASP A 1 201 ? 5.838 -14.205 -7.639 1.00 94.69 201 ASP A N 1
ATOM 1578 C CA . ASP A 1 201 ? 4.529 -14.408 -7.008 1.00 94.69 201 ASP A CA 1
ATOM 1579 C C . ASP A 1 201 ? 3.894 -13.054 -6.663 1.00 94.69 201 ASP A C 1
ATOM 1581 O O . ASP A 1 201 ? 2.711 -12.840 -6.929 1.00 94.69 201 ASP A O 1
ATOM 1585 N N . PHE A 1 202 ? 4.706 -12.105 -6.185 1.00 95.44 202 PHE A N 1
ATOM 1586 C CA . PHE A 1 202 ? 4.287 -10.718 -5.977 1.00 95.44 202 PHE A CA 1
ATOM 1587 C C . PHE A 1 202 ? 3.854 -10.053 -7.287 1.00 95.44 202 PHE A C 1
ATOM 1589 O O . PHE A 1 202 ? 2.799 -9.423 -7.331 1.00 95.44 202 PHE A O 1
ATOM 1596 N N . LEU A 1 203 ? 4.611 -10.237 -8.374 1.00 96.19 203 LEU A N 1
ATOM 1597 C CA . LEU A 1 203 ? 4.227 -9.712 -9.686 1.00 96.19 203 LEU A CA 1
ATOM 1598 C C . LEU A 1 203 ? 2.890 -10.297 -10.164 1.00 96.19 203 LEU A C 1
ATOM 1600 O O . LEU A 1 203 ? 2.036 -9.559 -10.654 1.00 96.19 203 LEU A O 1
ATOM 1604 N N . TRP A 1 204 ? 2.667 -11.607 -10.006 1.00 97.25 204 TRP A N 1
ATOM 1605 C CA . TRP A 1 204 ? 1.371 -12.216 -10.331 1.00 97.25 204 TRP A CA 1
ATOM 1606 C C . TRP A 1 204 ? 0.233 -11.648 -9.492 1.00 97.25 204 TRP A C 1
ATOM 1608 O O . TRP A 1 204 ? -0.835 -11.383 -10.045 1.00 97.25 204 TRP A O 1
ATOM 1618 N N . ALA A 1 205 ? 0.451 -11.469 -8.190 1.00 97.38 205 ALA A N 1
ATOM 1619 C CA . ALA A 1 205 ? -0.549 -10.892 -7.307 1.00 97.38 205 ALA A CA 1
ATOM 1620 C C . ALA A 1 205 ? -0.888 -9.456 -7.731 1.00 97.38 205 ALA A C 1
ATOM 1622 O O . ALA A 1 205 ? -2.062 -9.126 -7.876 1.00 97.38 205 ALA A O 1
ATOM 1623 N N . LEU A 1 206 ? 0.129 -8.641 -8.029 1.00 97.31 206 LEU A N 1
ATOM 1624 C CA . LEU A 1 206 ? -0.030 -7.265 -8.497 1.00 97.31 206 LEU A CA 1
ATOM 1625 C C . LEU A 1 206 ? -0.875 -7.185 -9.775 1.00 97.31 206 LEU A C 1
ATOM 1627 O O . LEU A 1 206 ? -1.828 -6.411 -9.826 1.00 97.31 206 LEU A O 1
ATOM 1631 N N . GLY A 1 207 ? -0.586 -8.029 -10.768 1.00 96.81 207 GLY A N 1
ATOM 1632 C CA . GLY A 1 207 ? -1.328 -8.061 -12.033 1.00 96.81 207 GLY A CA 1
ATOM 1633 C C . GLY A 1 207 ? -2.790 -8.499 -11.908 1.00 96.81 207 GLY A C 1
ATOM 1634 O O . GLY A 1 207 ? -3.580 -8.261 -12.819 1.00 96.81 207 GLY A O 1
ATOM 1635 N N . ARG A 1 208 ? -3.181 -9.118 -10.786 1.00 96.88 208 ARG A N 1
ATOM 1636 C CA . ARG A 1 208 ? -4.576 -9.500 -10.503 1.00 96.88 208 ARG A CA 1
ATOM 1637 C C . ARG A 1 208 ? -5.386 -8.394 -9.830 1.00 96.88 208 ARG A C 1
ATOM 1639 O O . ARG A 1 208 ? -6.608 -8.514 -9.758 1.00 96.88 208 ARG A O 1
ATOM 1646 N N . ILE A 1 209 ? -4.753 -7.306 -9.388 1.00 97.25 209 ILE A N 1
ATOM 1647 C CA . ILE A 1 209 ? -5.438 -6.159 -8.780 1.00 97.25 209 ILE A CA 1
ATOM 1648 C C . ILE A 1 209 ? -6.033 -5.278 -9.891 1.00 97.25 209 ILE A C 1
ATOM 1650 O O . ILE A 1 209 ? -5.534 -4.200 -10.204 1.00 97.25 209 ILE A O 1
ATOM 1654 N N . SER A 1 210 ? -7.114 -5.744 -10.519 1.00 94.94 210 SER A N 1
ATOM 1655 C CA . SER A 1 210 ? -7.688 -5.130 -11.730 1.00 94.94 210 SER A CA 1
ATOM 1656 C C . SER A 1 210 ? -8.282 -3.729 -11.538 1.00 94.94 210 SER A C 1
ATOM 1658 O O . SER A 1 210 ? -8.617 -3.071 -12.518 1.00 94.94 210 SER A O 1
ATOM 1660 N N . GLY A 1 211 ? -8.503 -3.305 -10.291 1.00 95.94 211 GLY A N 1
ATOM 1661 C CA . GLY A 1 211 ? -9.005 -1.970 -9.950 1.00 95.94 211 GLY A CA 1
ATOM 1662 C C . GLY A 1 211 ? -7.906 -0.940 -9.689 1.00 95.94 211 GLY A C 1
ATOM 1663 O O . GLY A 1 211 ? -8.222 0.222 -9.448 1.00 95.94 211 GLY A O 1
ATOM 1664 N N . LEU A 1 212 ? -6.632 -1.345 -9.722 1.00 98.56 212 LEU A N 1
ATOM 1665 C CA . LEU A 1 212 ? -5.531 -0.511 -9.262 1.00 98.56 212 LEU A CA 1
ATOM 1666 C C . LEU A 1 212 ? -5.263 0.640 -10.232 1.00 98.56 212 LEU A C 1
ATOM 1668 O O . LEU A 1 212 ? -4.912 0.419 -11.389 1.00 98.56 212 LEU A O 1
ATOM 1672 N N . ARG A 1 213 ? -5.397 1.875 -9.748 1.00 98.69 213 ARG A N 1
ATOM 1673 C CA . ARG A 1 213 ? -5.202 3.102 -10.534 1.00 98.69 213 ARG A CA 1
ATOM 1674 C C . ARG A 1 213 ? -3.879 3.773 -10.216 1.00 98.69 213 ARG A C 1
ATOM 1676 O O . ARG A 1 213 ? -3.267 4.369 -11.096 1.00 98.69 213 ARG A O 1
ATOM 1683 N N . ILE A 1 214 ? -3.441 3.700 -8.963 1.00 98.75 214 ILE A N 1
ATOM 1684 C CA . ILE A 1 214 ? -2.191 4.312 -8.527 1.00 98.75 214 ILE A CA 1
ATOM 1685 C C . ILE A 1 214 ? -1.315 3.259 -7.872 1.00 98.75 214 ILE A C 1
ATOM 1687 O O . ILE A 1 214 ? -1.706 2.645 -6.880 1.00 98.75 214 ILE A O 1
ATOM 1691 N N . LEU A 1 215 ? -0.121 3.095 -8.423 1.00 98.75 215 LEU A N 1
ATOM 1692 C CA . LEU A 1 215 ? 0.895 2.202 -7.904 1.00 98.75 215 LEU A CA 1
ATOM 1693 C C . LEU A 1 215 ? 2.172 2.990 -7.650 1.00 98.75 215 LEU A C 1
ATOM 1695 O O . LEU A 1 215 ? 2.761 3.545 -8.577 1.00 98.75 215 LEU A O 1
ATOM 1699 N N . ASP A 1 216 ? 2.589 3.008 -6.392 1.00 98.06 216 ASP A N 1
ATOM 1700 C CA . ASP A 1 216 ? 3.856 3.574 -5.963 1.00 98.06 216 ASP A CA 1
ATOM 1701 C C . ASP A 1 216 ? 4.700 2.493 -5.280 1.00 98.06 216 ASP A C 1
ATOM 1703 O O . ASP A 1 216 ? 4.328 1.961 -4.233 1.00 98.06 216 ASP A O 1
ATOM 1707 N N . LEU A 1 217 ? 5.828 2.153 -5.899 1.00 96.06 217 LEU A N 1
ATOM 1708 C CA . LEU A 1 217 ? 6.773 1.157 -5.420 1.00 96.06 217 LEU A CA 1
ATOM 1709 C C . LEU A 1 217 ? 8.121 1.811 -5.126 1.00 96.06 217 LEU A C 1
ATOM 1711 O O . LEU A 1 217 ? 8.759 2.374 -6.012 1.00 96.06 217 LEU A O 1
ATOM 1715 N N . CYS A 1 218 ? 8.590 1.670 -3.893 1.00 93.69 218 CYS A N 1
ATOM 1716 C CA . CYS A 1 218 ? 9.931 2.018 -3.452 1.00 93.69 218 CYS A CA 1
ATOM 1717 C C . CYS A 1 218 ? 10.617 0.769 -2.891 1.00 93.69 218 CYS A C 1
ATOM 1719 O O . CYS A 1 218 ? 10.487 0.461 -1.710 1.00 93.69 218 CYS A O 1
ATOM 1721 N N . LEU A 1 219 ? 11.313 0.025 -3.748 1.00 90.81 219 LEU A N 1
ATOM 1722 C CA . LEU A 1 219 ? 11.942 -1.257 -3.432 1.00 90.81 219 LEU A CA 1
ATOM 1723 C C . LEU A 1 219 ? 13.452 -1.063 -3.368 1.00 90.81 219 LEU A C 1
ATOM 1725 O O . LEU A 1 219 ? 14.070 -0.946 -4.410 1.00 90.81 219 LEU A O 1
ATOM 1729 N N . ASP A 1 220 ? 14.072 -1.032 -2.198 1.00 83.69 220 ASP A N 1
ATOM 1730 C CA . ASP A 1 220 ? 15.495 -0.707 -2.063 1.00 83.69 220 ASP A CA 1
ATOM 1731 C C . ASP A 1 220 ? 16.188 -1.581 -1.015 1.00 83.69 220 ASP A C 1
ATOM 1733 O O . ASP A 1 220 ? 16.533 -1.132 0.071 1.00 83.69 220 ASP A O 1
ATOM 1737 N N . HIS A 1 221 ? 16.375 -2.865 -1.328 1.00 78.94 221 HIS A N 1
ATOM 1738 C CA . HIS A 1 221 ? 17.083 -3.781 -0.436 1.00 78.94 221 HIS A CA 1
ATOM 1739 C C . HIS A 1 221 ? 17.848 -4.878 -1.184 1.00 78.94 221 HIS A C 1
ATOM 1741 O O . HIS A 1 221 ? 17.420 -5.330 -2.248 1.00 78.94 221 HIS A O 1
ATOM 1747 N N . ASP A 1 222 ? 18.944 -5.358 -0.584 1.00 75.31 222 ASP A N 1
ATOM 1748 C CA . ASP A 1 222 ? 19.930 -6.274 -1.186 1.00 75.31 222 ASP A CA 1
ATOM 1749 C C . ASP A 1 222 ? 19.325 -7.506 -1.884 1.00 75.31 222 ASP A C 1
ATOM 1751 O O . ASP A 1 222 ? 19.829 -7.952 -2.912 1.00 75.31 222 ASP A O 1
ATOM 1755 N N . TYR A 1 223 ? 18.230 -8.068 -1.365 1.00 77.19 223 TYR A N 1
ATOM 1756 C CA . TYR A 1 223 ? 17.582 -9.234 -1.984 1.00 77.19 223 TYR A CA 1
ATOM 1757 C C . TYR A 1 223 ? 17.027 -8.934 -3.388 1.00 77.19 223 TYR A C 1
ATOM 1759 O O . TYR A 1 223 ? 17.105 -9.779 -4.277 1.00 77.19 223 TYR A O 1
ATOM 1767 N N . ILE A 1 224 ? 16.516 -7.721 -3.606 1.00 78.00 224 ILE A N 1
ATOM 1768 C CA . ILE A 1 224 ? 16.005 -7.263 -4.906 1.00 78.00 224 ILE A CA 1
ATOM 1769 C C . ILE A 1 224 ? 17.154 -6.930 -5.859 1.00 78.00 224 ILE A C 1
ATOM 1771 O O . ILE A 1 224 ? 17.010 -7.070 -7.069 1.00 78.00 224 ILE A O 1
ATOM 1775 N N . TRP A 1 225 ? 18.320 -6.544 -5.338 1.00 77.62 225 TRP A N 1
ATOM 1776 C CA . TRP A 1 225 ? 19.457 -6.121 -6.160 1.00 77.62 225 TRP A CA 1
ATOM 1777 C C . TRP A 1 225 ?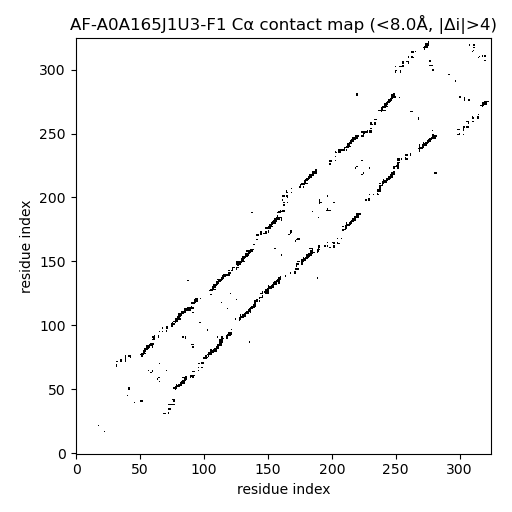 19.959 -7.232 -7.084 1.00 77.62 225 TRP A C 1
ATOM 1779 O O . TRP A 1 225 ? 20.399 -6.954 -8.194 1.00 77.62 225 TRP A O 1
ATOM 1789 N N . TYR A 1 226 ? 19.879 -8.485 -6.640 1.00 76.19 226 TYR A N 1
ATOM 1790 C CA . TYR A 1 226 ? 20.386 -9.641 -7.383 1.00 76.19 226 TYR A CA 1
ATOM 1791 C C . TYR A 1 226 ? 19.282 -10.478 -8.029 1.00 76.19 226 TYR A C 1
ATOM 1793 O O . TYR A 1 226 ? 19.557 -11.569 -8.528 1.00 76.19 226 TYR A O 1
ATOM 1801 N N . ASN A 1 227 ? 18.037 -10.003 -7.989 1.00 78.69 227 ASN A N 1
ATOM 1802 C CA . ASN A 1 227 ? 16.904 -10.733 -8.522 1.00 78.69 227 ASN A CA 1
ATOM 1803 C C . ASN A 1 227 ? 16.463 -10.149 -9.870 1.00 78.69 227 ASN A C 1
ATOM 1805 O O . ASN A 1 227 ? 16.014 -9.009 -9.951 1.00 78.69 227 ASN A O 1
ATOM 1809 N N . ASP A 1 228 ? 16.569 -10.957 -10.921 1.00 82.62 228 ASP A N 1
ATOM 1810 C CA . ASP A 1 228 ? 16.197 -10.598 -12.290 1.00 82.62 228 ASP A CA 1
ATOM 1811 C C . ASP A 1 228 ? 14.696 -10.774 -12.577 1.00 82.62 228 ASP A C 1
ATOM 1813 O O . ASP A 1 228 ? 14.200 -10.299 -13.600 1.00 82.62 228 ASP A O 1
ATOM 1817 N N . GLU A 1 229 ? 13.926 -11.407 -11.683 1.00 88.44 229 GLU A N 1
ATOM 1818 C CA . GLU A 1 229 ? 12.492 -11.620 -11.892 1.00 88.44 229 GLU A CA 1
ATOM 1819 C C . GLU A 1 229 ? 11.733 -10.284 -11.947 1.00 88.44 229 GLU A C 1
ATOM 1821 O O . GLU A 1 229 ? 10.756 -10.176 -12.689 1.00 88.44 229 GLU A O 1
ATOM 1826 N N . LEU A 1 230 ? 12.203 -9.242 -11.248 1.00 87.00 230 LEU A N 1
ATOM 1827 C CA . LEU A 1 230 ? 11.595 -7.908 -11.300 1.00 87.00 230 LEU A CA 1
ATOM 1828 C C . LEU A 1 230 ? 11.801 -7.181 -12.631 1.00 87.00 230 LEU A C 1
ATOM 1830 O O . LEU A 1 230 ? 10.991 -6.316 -12.965 1.00 87.00 230 LEU A O 1
ATOM 1834 N N . ALA A 1 231 ? 12.778 -7.579 -13.452 1.00 88.31 231 ALA A N 1
ATOM 1835 C CA . ALA A 1 231 ? 12.884 -7.085 -14.827 1.00 88.31 231 ALA A CA 1
ATOM 1836 C C . ALA A 1 231 ? 11.648 -7.450 -15.670 1.00 88.31 231 ALA A C 1
ATOM 1838 O O . ALA A 1 231 ? 11.368 -6.815 -16.685 1.00 88.31 231 ALA A O 1
ATOM 1839 N N . ARG A 1 232 ? 10.862 -8.441 -15.225 1.00 92.94 232 ARG A N 1
ATOM 1840 C CA . ARG A 1 232 ? 9.608 -8.854 -15.862 1.00 92.94 232 ARG A CA 1
ATOM 1841 C C . ARG A 1 232 ? 8.401 -8.032 -15.423 1.00 92.94 232 ARG A C 1
ATOM 1843 O O . ARG A 1 232 ? 7.345 -8.212 -16.019 1.00 92.94 232 ARG A O 1
ATOM 1850 N N . MET A 1 233 ? 8.536 -7.136 -14.439 1.00 95.25 233 MET A N 1
ATOM 1851 C CA . MET A 1 233 ? 7.440 -6.317 -13.902 1.00 95.25 233 MET A CA 1
ATOM 1852 C C . MET A 1 233 ? 6.535 -5.681 -14.971 1.00 95.25 233 MET A C 1
ATOM 1854 O O . MET A 1 233 ? 5.323 -5.765 -14.787 1.00 95.25 233 MET A O 1
ATOM 1858 N N . PRO A 1 234 ? 7.038 -5.131 -16.099 1.00 96.50 234 PRO A N 1
ATOM 1859 C CA . PRO A 1 234 ? 6.183 -4.519 -17.119 1.00 96.50 234 PRO A CA 1
ATOM 1860 C C . PRO A 1 234 ? 5.042 -5.414 -17.599 1.00 96.50 234 PRO A C 1
ATOM 1862 O O . PRO A 1 234 ? 3.936 -4.932 -17.806 1.00 96.50 234 PRO A O 1
ATOM 1865 N N . SER A 1 235 ? 5.275 -6.723 -17.722 1.00 96.31 235 SER A N 1
ATOM 1866 C CA . SER A 1 235 ? 4.269 -7.679 -18.204 1.00 96.31 235 SER A CA 1
ATOM 1867 C C . SER A 1 235 ? 3.203 -8.046 -17.164 1.00 96.31 235 SER A C 1
ATOM 1869 O O . SER A 1 235 ? 2.335 -8.866 -17.448 1.00 96.31 235 SER A O 1
ATOM 1871 N N . TYR A 1 236 ? 3.305 -7.503 -15.952 1.00 97.38 236 TYR A N 1
ATOM 1872 C CA . TYR A 1 236 ? 2.467 -7.835 -14.799 1.00 97.38 236 TYR A CA 1
ATOM 1873 C C . TYR A 1 236 ? 1.791 -6.598 -14.199 1.00 97.38 236 TYR A C 1
ATOM 1875 O O . TYR A 1 236 ? 1.088 -6.710 -13.199 1.00 97.38 236 TYR A O 1
ATOM 1883 N N . LEU A 1 237 ? 2.008 -5.416 -14.777 1.00 97.56 237 LEU A N 1
ATOM 1884 C CA . LEU A 1 237 ? 1.346 -4.195 -14.337 1.00 97.56 237 LEU A CA 1
ATOM 1885 C C . LEU A 1 237 ? -0.124 -4.196 -14.797 1.00 97.56 237 LEU A C 1
ATOM 1887 O O . LEU A 1 237 ? -0.381 -4.530 -15.953 1.00 97.56 237 LEU A O 1
ATOM 1891 N N . PRO A 1 238 ? -1.091 -3.840 -13.928 1.00 97.00 238 PRO A N 1
ATOM 1892 C CA . PRO A 1 238 ? -2.500 -3.766 -14.311 1.00 97.00 238 PRO A CA 1
ATOM 1893 C C . PRO A 1 238 ? -2.777 -2.720 -15.396 1.00 97.00 238 PRO A C 1
ATOM 1895 O O . PRO A 1 238 ? -2.312 -1.584 -15.308 1.00 97.00 238 PRO A O 1
ATOM 1898 N N . ASP A 1 239 ? -3.640 -3.058 -16.357 1.00 97.19 239 ASP A N 1
ATOM 1899 C CA . ASP A 1 239 ? -4.063 -2.141 -17.431 1.00 97.19 239 ASP A CA 1
ATOM 1900 C C . ASP A 1 239 ? -4.836 -0.912 -16.916 1.00 97.19 239 ASP A C 1
ATOM 1902 O O . ASP A 1 239 ? -4.947 0.103 -17.606 1.00 97.19 239 ASP A O 1
ATOM 1906 N N . SER A 1 240 ? -5.379 -0.998 -15.699 1.00 98.06 240 SER A N 1
ATOM 1907 C CA . SER A 1 240 ? -6.133 0.066 -15.031 1.00 98.06 240 SER A CA 1
ATOM 1908 C C . SER A 1 240 ? -5.265 1.210 -14.497 1.00 98.06 240 SER A C 1
ATOM 1910 O O . SER A 1 240 ? -5.816 2.205 -14.021 1.00 98.06 240 SER A O 1
ATOM 1912 N N . LEU A 1 241 ? -3.935 1.078 -14.539 1.00 98.50 241 LEU A N 1
ATOM 1913 C CA . LEU A 1 241 ? -3.030 2.060 -13.955 1.00 98.50 241 LEU A CA 1
ATOM 1914 C C . LEU A 1 241 ? -3.094 3.409 -14.675 1.00 98.50 241 LEU A C 1
ATOM 1916 O O . LEU A 1 241 ? -2.913 3.521 -15.883 1.00 98.50 241 LEU A O 1
ATOM 1920 N N . GLU A 1 242 ? -3.286 4.448 -13.872 1.00 98.69 242 GLU A N 1
ATOM 1921 C CA . GLU A 1 242 ? -3.273 5.856 -14.256 1.00 98.69 242 GLU A CA 1
ATOM 1922 C C . GLU A 1 242 ? -1.977 6.547 -13.813 1.00 98.69 242 GLU A C 1
ATOM 1924 O O . GLU A 1 242 ? -1.491 7.459 -14.483 1.00 98.69 242 GLU A O 1
ATOM 1929 N N . CYS A 1 243 ? -1.407 6.124 -12.684 1.00 98.62 243 CYS A N 1
ATOM 1930 C CA . CYS A 1 243 ? -0.177 6.672 -12.126 1.00 98.62 243 CYS A CA 1
ATOM 1931 C C . CYS A 1 243 ? 0.737 5.529 -11.689 1.00 98.62 243 CYS A C 1
ATOM 1933 O O . CYS A 1 243 ? 0.350 4.702 -10.859 1.00 98.62 243 CYS A O 1
ATOM 1935 N N . PHE A 1 244 ? 1.949 5.508 -12.237 1.00 98.25 244 PHE A N 1
ATOM 1936 C CA . PHE A 1 244 ? 2.976 4.543 -11.879 1.00 98.25 244 PHE A CA 1
ATOM 1937 C C . PHE A 1 244 ? 4.240 5.258 -11.413 1.00 98.25 244 PHE A C 1
ATOM 1939 O O . PHE A 1 244 ? 4.828 6.056 -12.147 1.00 98.25 244 PHE A O 1
ATOM 1946 N N . VAL A 1 245 ? 4.659 4.954 -10.189 1.00 97.31 245 VAL A N 1
ATOM 1947 C CA . VAL A 1 245 ? 5.905 5.427 -9.594 1.00 97.31 245 VAL A CA 1
ATOM 1948 C C . VAL A 1 245 ? 6.727 4.214 -9.194 1.00 97.31 245 VAL A C 1
ATOM 1950 O O . VAL A 1 245 ? 6.262 3.356 -8.448 1.00 97.31 245 VAL A O 1
ATOM 1953 N N . PHE A 1 246 ? 7.957 4.146 -9.691 1.00 95.00 246 PHE A N 1
ATOM 1954 C CA . PHE A 1 246 ? 8.906 3.107 -9.330 1.00 95.00 246 PHE A CA 1
ATOM 1955 C C . PHE A 1 246 ? 10.242 3.711 -8.914 1.00 95.00 246 PHE A C 1
ATOM 1957 O O . PHE A 1 246 ? 10.862 4.474 -9.659 1.00 95.00 246 PHE A O 1
ATOM 1964 N N . ARG A 1 247 ? 10.698 3.322 -7.729 1.00 91.94 247 ARG A N 1
ATOM 1965 C CA . ARG A 1 247 ? 12.007 3.614 -7.157 1.00 91.94 247 ARG A CA 1
ATOM 1966 C C . ARG A 1 247 ? 12.623 2.285 -6.746 1.00 91.94 247 ARG A C 1
ATOM 1968 O O . ARG A 1 247 ? 12.015 1.555 -5.969 1.00 91.94 247 ARG A O 1
ATOM 1975 N N . GLY A 1 248 ? 13.811 1.961 -7.240 1.00 88.38 248 GLY A N 1
ATOM 1976 C CA . GLY A 1 248 ? 14.505 0.776 -6.746 1.00 88.38 248 GLY A CA 1
ATOM 1977 C C . GLY A 1 248 ? 15.960 0.636 -7.164 1.00 88.38 248 GLY A C 1
ATOM 1978 O O . GLY A 1 248 ? 16.552 1.613 -7.622 1.00 88.38 248 GLY A O 1
ATOM 1979 N N . PRO A 1 249 ? 16.577 -0.544 -6.983 1.00 83.81 249 PRO A N 1
ATOM 1980 C CA . PRO A 1 249 ? 17.986 -0.725 -7.270 1.00 83.81 249 PRO A CA 1
ATOM 1981 C C . PRO A 1 249 ? 18.238 -0.874 -8.762 1.00 83.81 249 PRO A C 1
ATOM 1983 O O . PRO A 1 249 ? 17.489 -1.520 -9.493 1.00 83.81 249 PRO A O 1
ATOM 1986 N N . TRP A 1 250 ? 19.377 -0.355 -9.202 1.00 78.50 250 TRP A N 1
ATOM 1987 C CA . TRP A 1 250 ? 19.814 -0.497 -10.585 1.00 78.50 250 TRP A CA 1
ATOM 1988 C C . TRP A 1 250 ? 20.271 -1.920 -10.940 1.00 78.50 250 TRP A C 1
ATOM 1990 O O . TRP A 1 250 ? 20.078 -2.338 -12.076 1.00 78.50 250 TRP A O 1
ATOM 2000 N N . MET A 1 251 ? 20.850 -2.678 -9.997 1.00 76.38 251 MET A N 1
ATOM 2001 C CA . MET A 1 251 ? 21.457 -3.989 -10.294 1.00 76.38 251 MET A CA 1
ATOM 2002 C C . MET A 1 251 ? 20.437 -5.019 -10.807 1.00 76.38 251 MET A C 1
ATOM 2004 O O . MET A 1 251 ? 20.732 -5.741 -11.755 1.00 76.38 251 MET A O 1
ATOM 2008 N N . GLY A 1 252 ? 19.222 -5.038 -10.246 1.00 71.94 252 GLY A N 1
ATOM 2009 C CA . GLY A 1 252 ? 18.151 -5.959 -10.656 1.00 71.94 252 GLY A CA 1
ATOM 2010 C C . GLY A 1 252 ? 17.390 -5.517 -11.913 1.00 71.94 252 GLY A C 1
ATOM 2011 O O . GLY A 1 252 ? 16.557 -6.258 -12.428 1.00 71.94 252 GLY A O 1
ATOM 2012 N N . LEU A 1 253 ? 17.662 -4.305 -12.412 1.00 79.69 253 LEU A N 1
ATOM 2013 C CA . LEU A 1 253 ? 16.952 -3.662 -13.525 1.00 79.69 253 LEU A CA 1
ATOM 2014 C C . LEU A 1 253 ? 17.920 -3.060 -14.554 1.00 79.69 253 LEU A C 1
ATOM 2016 O O . LEU A 1 253 ? 17.612 -2.066 -15.214 1.00 79.69 253 LEU A O 1
ATOM 2020 N N . ALA A 1 254 ? 19.103 -3.663 -14.686 1.00 78.00 254 ALA A N 1
ATOM 2021 C CA . ALA A 1 254 ? 20.123 -3.210 -15.624 1.00 78.00 254 ALA A CA 1
ATOM 2022 C C . ALA A 1 254 ? 19.667 -3.349 -17.088 1.00 78.00 254 ALA A C 1
ATOM 2024 O O . ALA A 1 254 ? 20.000 -2.499 -17.913 1.00 78.00 254 ALA A O 1
ATOM 2025 N N . ASP A 1 255 ? 18.871 -4.373 -17.410 1.00 87.19 255 ASP A N 1
ATOM 2026 C CA . ASP A 1 255 ? 18.286 -4.542 -18.740 1.00 87.19 255 ASP A CA 1
ATOM 2027 C C . ASP A 1 255 ? 17.004 -3.707 -18.893 1.00 87.19 255 ASP A C 1
ATOM 2029 O O . ASP A 1 255 ? 15.951 -4.019 -18.329 1.00 87.19 255 ASP A O 1
ATOM 2033 N N . SER A 1 256 ? 17.094 -2.632 -19.676 1.00 91.75 256 SER A N 1
ATOM 2034 C CA . SER A 1 256 ? 15.969 -1.760 -20.019 1.00 91.75 256 SER A CA 1
ATOM 2035 C C . SER A 1 256 ? 15.061 -2.353 -21.106 1.00 91.75 256 SER A C 1
ATOM 2037 O O . SER A 1 256 ? 13.939 -1.872 -21.285 1.00 91.75 256 SER A O 1
ATOM 2039 N N . ALA A 1 257 ? 15.487 -3.400 -21.824 1.00 94.19 257 ALA A N 1
ATOM 2040 C CA . ALA A 1 257 ? 14.784 -3.898 -23.005 1.00 94.19 257 ALA A CA 1
ATOM 2041 C C . ALA A 1 257 ? 13.338 -4.366 -22.740 1.00 94.19 257 ALA A C 1
ATOM 2043 O O . ALA A 1 257 ? 12.467 -4.014 -23.544 1.00 94.19 257 ALA A O 1
ATOM 2044 N N . PRO A 1 258 ? 13.012 -5.088 -21.643 1.00 94.44 258 PRO A N 1
ATOM 2045 C CA . PRO A 1 258 ? 11.629 -5.476 -21.348 1.00 94.44 258 PRO A CA 1
ATOM 2046 C C . PRO A 1 258 ? 10.707 -4.268 -21.138 1.00 94.44 258 PRO A C 1
ATOM 2048 O O . PRO A 1 258 ? 9.571 -4.247 -21.619 1.00 94.44 258 PRO A O 1
ATOM 2051 N N . TRP A 1 259 ? 11.216 -3.235 -20.465 1.00 95.62 259 TRP A N 1
ATOM 2052 C CA . TRP A 1 259 ? 10.498 -1.984 -20.235 1.00 95.62 259 TRP A CA 1
ATOM 2053 C C . TRP A 1 259 ? 10.284 -1.219 -21.538 1.00 95.62 259 TRP A C 1
ATOM 2055 O O . TRP A 1 259 ? 9.153 -0.854 -21.844 1.00 95.62 259 TRP A O 1
ATOM 2065 N N . ILE A 1 260 ? 11.338 -1.030 -22.336 1.00 96.88 260 ILE A N 1
ATOM 2066 C CA . ILE A 1 260 ? 11.257 -0.324 -23.624 1.00 96.88 260 ILE A CA 1
ATOM 2067 C C . ILE A 1 260 ? 10.287 -1.034 -24.573 1.00 96.88 260 ILE A C 1
ATOM 2069 O O . ILE A 1 260 ? 9.445 -0.381 -25.182 1.00 96.88 260 ILE A O 1
ATOM 2073 N N . THR A 1 261 ? 10.362 -2.366 -24.658 1.00 97.50 261 THR A N 1
ATOM 2074 C CA . THR A 1 261 ? 9.453 -3.171 -25.492 1.00 97.50 261 THR A CA 1
ATOM 2075 C C . THR A 1 261 ? 7.996 -2.962 -25.083 1.00 97.50 261 THR A C 1
ATOM 2077 O O . THR A 1 261 ? 7.133 -2.821 -25.942 1.00 97.50 261 THR A O 1
ATOM 2080 N N . SER A 1 262 ? 7.724 -2.897 -23.777 1.00 97.31 262 SER A N 1
ATOM 2081 C CA . SER A 1 262 ? 6.367 -2.680 -23.262 1.00 97.31 262 SER A CA 1
ATOM 2082 C C . SER A 1 262 ? 5.880 -1.253 -23.523 1.00 97.31 262 SER A C 1
ATOM 2084 O O . SER A 1 262 ? 4.760 -1.057 -23.966 1.00 97.31 262 SER A O 1
ATOM 2086 N N . VAL A 1 263 ? 6.740 -0.248 -23.345 1.00 97.19 263 VAL A N 1
ATOM 2087 C CA . VAL A 1 263 ? 6.427 1.162 -23.641 1.00 97.19 263 VAL A CA 1
ATOM 2088 C C . VAL A 1 263 ? 6.105 1.390 -25.125 1.00 97.19 263 VAL A C 1
ATOM 2090 O O . VAL A 1 263 ? 5.279 2.241 -25.457 1.00 97.19 263 VAL A O 1
ATOM 2093 N N . GLN A 1 264 ? 6.749 0.640 -26.022 1.00 97.06 264 GLN A N 1
ATOM 2094 C CA . GLN A 1 264 ? 6.477 0.678 -27.462 1.00 97.06 264 GLN A CA 1
ATOM 2095 C C . GLN A 1 264 ? 5.116 0.073 -27.832 1.00 97.06 264 GLN A C 1
ATOM 2097 O O . GLN A 1 264 ? 4.564 0.415 -28.883 1.00 97.06 264 GLN A O 1
ATOM 2102 N N . ASP A 1 265 ? 4.574 -0.808 -26.992 1.00 97.50 265 ASP A N 1
ATOM 2103 C CA . ASP A 1 265 ? 3.228 -1.338 -27.152 1.00 97.50 265 ASP A CA 1
ATOM 2104 C C . ASP A 1 265 ? 2.194 -0.294 -26.704 1.00 97.50 265 ASP A C 1
ATOM 2106 O O . ASP A 1 265 ? 2.170 0.167 -25.562 1.00 97.50 265 ASP A O 1
ATOM 2110 N N . ARG A 1 266 ? 1.313 0.101 -27.626 1.00 90.81 266 ARG A N 1
ATOM 2111 C CA . ARG A 1 266 ? 0.269 1.099 -27.352 1.00 90.81 266 ARG A CA 1
ATOM 2112 C C . ARG A 1 266 ? -0.856 0.560 -26.481 1.00 90.81 266 ARG A C 1
ATOM 2114 O O . ARG A 1 266 ? -1.556 1.358 -25.865 1.00 90.81 266 ARG A O 1
ATOM 2121 N N . GLU A 1 267 ? -1.026 -0.757 -26.442 1.00 95.62 267 GLU A N 1
ATOM 2122 C CA . GLU A 1 267 ? -2.032 -1.402 -25.601 1.00 95.62 267 GLU A CA 1
ATOM 2123 C C . GLU A 1 267 ? -1.522 -1.610 -24.168 1.00 95.62 267 GLU A C 1
ATOM 2125 O O . GLU A 1 267 ? -2.312 -1.903 -23.276 1.00 95.62 267 GLU A O 1
ATOM 2130 N N . TRP A 1 268 ? -0.223 -1.426 -23.913 1.00 96.62 268 TRP A N 1
ATOM 2131 C CA . TRP A 1 268 ? 0.347 -1.552 -22.577 1.00 96.62 268 TRP A CA 1
ATOM 2132 C C . TRP A 1 268 ? -0.029 -0.352 -21.702 1.00 96.62 268 TRP A C 1
ATOM 2134 O O . TRP A 1 268 ? 0.340 0.784 -22.005 1.00 96.62 268 TRP A O 1
ATOM 2144 N N . MET A 1 269 ? -0.760 -0.594 -20.608 1.00 96.44 269 MET A N 1
ATOM 2145 C CA . MET A 1 269 ? -1.290 0.446 -19.711 1.00 96.44 269 MET A CA 1
ATOM 2146 C C . MET A 1 269 ? -1.965 1.604 -20.477 1.00 96.44 269 MET A C 1
ATOM 2148 O O . MET A 1 269 ? -1.445 2.729 -20.540 1.00 96.44 269 MET A O 1
ATOM 2152 N N . PRO A 1 270 ? -3.136 1.348 -21.083 1.00 97.12 270 PRO A N 1
ATOM 2153 C CA . PRO A 1 270 ? -3.808 2.307 -21.958 1.00 97.12 270 PRO A CA 1
ATOM 2154 C C . PRO A 1 270 ? -4.341 3.541 -21.211 1.00 97.12 270 PRO A C 1
ATOM 2156 O O . PRO A 1 270 ? -4.626 4.558 -21.840 1.00 97.12 270 PRO A O 1
ATOM 2159 N N . LEU A 1 271 ? -4.479 3.466 -19.881 1.00 98.00 271 LEU A N 1
ATOM 2160 C CA . LEU A 1 271 ? -4.971 4.557 -19.033 1.00 98.00 271 LEU A CA 1
ATOM 2161 C C . LEU A 1 271 ? -3.856 5.371 -18.361 1.00 98.00 271 LEU A C 1
ATOM 2163 O O . LEU A 1 271 ? -4.158 6.304 -17.615 1.00 98.00 271 LEU A O 1
ATOM 2167 N N . LEU A 1 272 ? -2.585 5.044 -18.620 1.00 98.44 272 LEU A N 1
ATOM 2168 C CA . LEU A 1 272 ? -1.459 5.687 -17.954 1.00 98.44 272 LEU A CA 1
ATOM 2169 C C . LEU A 1 272 ? -1.427 7.186 -18.272 1.00 98.44 272 LEU A C 1
ATOM 2171 O O . LEU A 1 272 ? -1.355 7.590 -19.430 1.00 98.44 272 LEU A O 1
ATOM 2175 N N . MET A 1 273 ? -1.454 8.010 -17.230 1.00 98.31 273 MET A N 1
ATOM 2176 C CA . MET A 1 273 ? -1.355 9.469 -17.317 1.00 98.31 273 MET A CA 1
ATOM 2177 C C . MET A 1 273 ? -0.039 9.981 -16.742 1.00 98.31 273 MET A C 1
ATOM 2179 O O . MET A 1 273 ? 0.464 11.018 -17.173 1.00 98.31 273 MET A O 1
ATOM 2183 N N . GLU A 1 274 ? 0.514 9.284 -15.750 1.00 98.31 274 GLU A N 1
ATOM 2184 C CA . GLU A 1 274 ? 1.706 9.711 -15.030 1.00 98.31 274 GLU A CA 1
ATOM 2185 C C . GLU A 1 274 ? 2.695 8.571 -14.845 1.00 98.31 274 GLU A C 1
ATOM 2187 O O . GLU A 1 274 ? 2.325 7.470 -14.436 1.00 98.31 274 GLU A O 1
ATOM 2192 N N . PHE A 1 275 ? 3.965 8.873 -15.093 1.00 97.94 275 PHE A N 1
ATOM 2193 C CA . PHE A 1 275 ? 5.053 7.913 -14.999 1.00 97.94 275 PHE A CA 1
ATOM 2194 C C . PHE A 1 275 ? 6.256 8.525 -14.279 1.00 97.94 275 PHE A C 1
ATOM 2196 O O . PHE A 1 275 ? 6.739 9.597 -14.647 1.00 97.94 275 PHE A O 1
ATOM 2203 N N . SER A 1 276 ? 6.761 7.835 -13.262 1.00 96.31 276 SER A N 1
ATOM 2204 C CA . SER A 1 276 ? 8.020 8.146 -12.586 1.00 96.31 276 SER A CA 1
ATOM 2205 C C . SER A 1 276 ? 8.819 6.861 -12.429 1.00 96.31 276 SER A C 1
ATOM 2207 O O . SER A 1 276 ? 8.295 5.846 -11.975 1.00 96.31 276 SER A O 1
ATOM 2209 N N . PHE A 1 277 ? 10.087 6.893 -12.826 1.00 94.06 277 PHE A N 1
ATOM 2210 C CA . PHE A 1 277 ? 10.941 5.712 -12.813 1.00 94.06 277 PHE A CA 1
ATOM 2211 C C . PHE A 1 277 ? 12.365 6.091 -12.438 1.00 94.06 277 PHE A C 1
ATOM 2213 O O . PHE A 1 277 ? 12.998 6.891 -13.134 1.00 94.06 277 PHE A O 1
ATOM 2220 N N . ARG A 1 278 ? 12.869 5.524 -11.343 1.00 90.50 278 ARG A N 1
ATOM 2221 C CA . ARG A 1 278 ? 14.135 5.894 -10.705 1.00 90.50 278 ARG A CA 1
ATOM 2222 C C . ARG A 1 278 ? 14.891 4.658 -10.224 1.00 90.50 278 ARG A C 1
ATOM 2224 O O . ARG A 1 278 ? 14.315 3.791 -9.574 1.00 90.50 278 ARG A O 1
ATOM 2231 N N . LEU A 1 279 ? 16.189 4.607 -10.532 1.00 86.94 279 LEU A N 1
ATOM 2232 C CA . LEU A 1 279 ? 17.106 3.525 -10.131 1.00 86.94 279 LEU A CA 1
ATOM 2233 C C . LEU A 1 279 ? 18.277 4.024 -9.258 1.00 86.94 279 LEU A C 1
ATOM 2235 O O . LEU A 1 279 ? 19.348 3.417 -9.177 1.00 86.94 279 LEU A O 1
ATOM 2239 N N . ASP A 1 280 ? 18.103 5.194 -8.647 1.00 73.81 280 ASP A N 1
ATOM 2240 C CA . ASP A 1 280 ? 19.123 5.931 -7.904 1.00 73.81 280 ASP A CA 1
ATOM 2241 C C . ASP A 1 280 ? 18.924 5.911 -6.379 1.00 73.81 280 ASP A C 1
ATOM 2243 O O . ASP A 1 280 ? 19.746 6.480 -5.663 1.00 73.81 280 ASP A O 1
ATOM 2247 N N . TYR A 1 281 ? 17.914 5.205 -5.872 1.00 63.62 281 TYR A N 1
ATOM 2248 C CA . TYR A 1 281 ? 17.593 5.150 -4.442 1.00 63.62 281 TYR A CA 1
ATOM 2249 C C . TYR A 1 281 ? 18.548 4.207 -3.673 1.00 63.62 281 TYR A C 1
ATOM 2251 O O . TYR A 1 281 ? 18.977 3.199 -4.234 1.00 63.62 281 TYR A O 1
ATOM 2259 N N . GLY A 1 282 ? 18.971 4.594 -2.457 1.00 56.59 282 GLY A N 1
ATOM 2260 C CA . GLY A 1 282 ? 19.937 3.833 -1.642 1.00 56.59 282 GLY A CA 1
ATOM 2261 C C . GLY A 1 282 ? 20.760 4.649 -0.635 1.00 56.59 282 GLY A C 1
ATOM 2262 O O . GLY A 1 282 ? 21.873 5.053 -0.979 1.00 56.59 282 GLY A O 1
ATOM 2263 N N . PRO A 1 283 ? 20.316 4.862 0.622 1.00 50.00 283 PRO A N 1
ATOM 2264 C CA . PRO A 1 283 ? 21.138 5.503 1.658 1.00 50.00 283 PRO A CA 1
ATOM 2265 C C . PRO A 1 283 ? 22.342 4.641 2.087 1.00 50.00 283 PRO A C 1
ATOM 2267 O O . PRO A 1 283 ? 23.403 5.183 2.396 1.00 50.00 283 PRO A O 1
ATOM 2270 N N . GLU A 1 284 ? 22.230 3.308 2.046 1.00 52.75 284 GLU A N 1
ATOM 2271 C CA . GLU A 1 284 ? 23.346 2.400 2.370 1.00 52.75 284 GLU A CA 1
ATOM 2272 C C . GLU A 1 284 ? 24.387 2.292 1.242 1.00 52.75 284 GLU A C 1
ATOM 2274 O O . GLU A 1 284 ? 25.557 1.982 1.486 1.00 52.75 284 GLU A O 1
ATOM 2279 N N . LEU A 1 285 ? 24.008 2.652 0.011 1.00 51.22 285 LEU A N 1
ATOM 2280 C CA . LEU A 1 285 ? 24.930 2.758 -1.120 1.00 51.22 285 LEU A CA 1
ATOM 2281 C C . LEU A 1 285 ? 25.935 3.899 -0.945 1.00 51.22 285 LEU A C 1
ATOM 2283 O O . LEU A 1 285 ? 27.024 3.796 -1.497 1.00 51.22 285 LEU A O 1
ATOM 2287 N N . GLY A 1 286 ? 25.644 4.924 -0.132 1.00 51.62 286 GLY A N 1
ATOM 2288 C CA . GLY A 1 286 ? 26.594 5.993 0.209 1.00 51.62 286 GLY A CA 1
ATOM 2289 C C . GLY A 1 286 ? 27.984 5.474 0.594 1.00 51.62 286 GLY A C 1
ATOM 2290 O O . GLY A 1 286 ? 28.992 6.021 0.158 1.00 51.62 286 GLY A O 1
ATOM 2291 N N . ASN A 1 287 ? 28.025 4.355 1.325 1.00 51.44 287 ASN A N 1
ATOM 2292 C CA . ASN A 1 287 ? 29.264 3.727 1.786 1.00 51.44 287 ASN A CA 1
ATOM 2293 C C . ASN A 1 287 ? 29.865 2.720 0.783 1.00 51.44 287 ASN A C 1
ATOM 2295 O O . ASN A 1 287 ? 31.055 2.438 0.863 1.00 51.44 287 ASN A O 1
ATOM 2299 N N . ARG A 1 288 ? 29.077 2.185 -0.164 1.00 54.00 288 ARG A N 1
ATOM 2300 C CA . ARG A 1 288 ? 29.527 1.246 -1.219 1.00 54.00 288 ARG A CA 1
ATOM 2301 C C . ARG A 1 288 ? 29.853 1.924 -2.555 1.00 54.00 288 ARG A C 1
ATOM 2303 O O . ARG A 1 288 ? 30.480 1.317 -3.415 1.00 54.00 288 ARG A O 1
ATOM 2310 N N . ILE A 1 289 ? 29.456 3.183 -2.752 1.00 54.16 289 ILE A N 1
ATOM 2311 C CA . ILE A 1 289 ? 29.696 3.945 -3.990 1.00 54.16 289 ILE A CA 1
ATOM 2312 C C . ILE A 1 289 ? 31.193 4.084 -4.292 1.00 54.16 289 ILE A C 1
ATOM 2314 O O . ILE A 1 289 ? 31.573 4.103 -5.465 1.00 54.16 289 ILE A O 1
ATOM 2318 N N . GLU A 1 290 ? 32.049 4.141 -3.268 1.00 56.00 290 GLU A N 1
ATOM 2319 C CA . GLU A 1 290 ? 33.507 4.189 -3.439 1.00 56.00 290 GLU A CA 1
ATOM 2320 C C . GLU A 1 290 ? 34.091 2.892 -4.027 1.00 56.00 290 GLU A C 1
ATOM 2322 O O . GLU A 1 290 ? 35.153 2.940 -4.644 1.00 56.00 290 GLU A O 1
ATOM 2327 N N . GLU A 1 291 ? 33.378 1.767 -3.912 1.00 61.56 291 GLU A N 1
ATOM 2328 C CA . GLU A 1 291 ? 33.808 0.446 -4.390 1.00 61.56 291 GLU A CA 1
ATOM 2329 C C . GLU A 1 291 ? 33.291 0.109 -5.799 1.00 61.56 291 GLU A C 1
ATOM 2331 O O . GLU A 1 291 ? 33.806 -0.811 -6.431 1.00 61.56 291 GLU A O 1
ATOM 2336 N N . LEU A 1 292 ? 32.309 0.858 -6.316 1.00 64.38 292 LEU A N 1
ATOM 2337 C CA . LEU A 1 292 ? 31.771 0.645 -7.662 1.00 64.38 292 LEU A CA 1
ATOM 2338 C C . LEU A 1 292 ? 32.746 1.133 -8.737 1.00 64.38 292 LEU A C 1
ATOM 2340 O O . LEU A 1 292 ? 33.237 2.268 -8.695 1.00 64.38 292 LEU A O 1
ATOM 2344 N N . SER A 1 293 ? 32.960 0.295 -9.745 1.00 68.19 293 SER A N 1
ATOM 2345 C CA . SER A 1 293 ? 33.712 0.632 -10.949 1.00 68.19 293 SER A CA 1
ATOM 2346 C C . SER A 1 293 ? 33.040 1.761 -11.743 1.00 68.19 293 SER A C 1
ATOM 2348 O O . SER A 1 293 ? 31.838 2.021 -11.634 1.00 68.19 293 SER A O 1
ATOM 2350 N N . SER A 1 294 ? 33.816 2.451 -12.583 1.00 67.94 294 SER A N 1
ATOM 2351 C CA . SER A 1 294 ? 33.286 3.491 -13.476 1.00 67.94 294 SER A CA 1
ATOM 2352 C C . SER A 1 294 ? 32.190 2.961 -14.412 1.00 67.94 294 SER A C 1
ATOM 2354 O O . SER A 1 294 ? 31.240 3.684 -14.690 1.00 67.94 294 SER A O 1
ATOM 2356 N N . GLU A 1 295 ? 32.296 1.699 -14.843 1.00 66.00 295 GLU A N 1
ATOM 2357 C CA . GLU A 1 295 ? 31.317 1.029 -15.711 1.00 66.00 295 GLU A CA 1
ATOM 2358 C C . GLU A 1 295 ? 29.982 0.790 -14.989 1.00 66.00 295 GLU A C 1
ATOM 2360 O O . GLU A 1 295 ? 28.917 1.054 -15.546 1.00 66.00 295 GLU A O 1
ATOM 2365 N N . GLU A 1 296 ? 30.016 0.376 -13.719 1.00 66.69 296 GLU A N 1
ATOM 2366 C CA . GLU A 1 296 ? 28.807 0.190 -12.901 1.00 66.69 296 GLU A CA 1
ATOM 2367 C C . GLU A 1 296 ? 28.100 1.521 -12.618 1.00 66.69 296 GLU A C 1
ATOM 2369 O O . GLU A 1 296 ? 26.869 1.603 -12.643 1.00 66.69 296 GLU A O 1
ATOM 2374 N N . ARG A 1 297 ? 28.869 2.598 -12.408 1.00 64.62 297 ARG A N 1
ATOM 2375 C CA . ARG A 1 297 ? 28.316 3.950 -12.234 1.00 64.62 297 ARG A CA 1
ATOM 2376 C C . ARG A 1 297 ? 27.639 4.466 -13.501 1.00 64.62 297 ARG A C 1
ATOM 2378 O O . ARG A 1 297 ? 26.608 5.128 -13.401 1.00 64.62 297 ARG A O 1
ATOM 2385 N N . GLU A 1 298 ? 28.199 4.170 -14.670 1.00 66.25 298 GLU A N 1
ATOM 2386 C CA . GLU A 1 298 ? 27.616 4.551 -15.958 1.00 66.25 298 GLU A CA 1
ATOM 2387 C C . GLU A 1 298 ? 26.343 3.739 -16.253 1.00 66.25 298 GLU A C 1
ATOM 2389 O O . GLU A 1 298 ? 25.317 4.316 -16.614 1.00 66.25 298 GLU A O 1
ATOM 2394 N N . CYS A 1 299 ? 26.351 2.428 -15.982 1.00 66.50 299 CYS A N 1
ATOM 2395 C CA . CYS A 1 299 ? 25.173 1.566 -16.132 1.00 66.50 299 CYS A CA 1
ATOM 2396 C C . CYS A 1 299 ? 23.999 1.996 -15.238 1.00 66.50 299 CYS A C 1
ATOM 2398 O O . CYS A 1 299 ? 22.859 2.016 -15.701 1.00 66.50 299 CYS A O 1
ATOM 2400 N N . ARG A 1 300 ? 24.265 2.418 -13.992 1.00 66.69 300 ARG A N 1
ATOM 2401 C CA . ARG A 1 300 ? 23.241 2.836 -13.012 1.00 66.69 300 ARG A CA 1
ATOM 2402 C C . ARG A 1 300 ? 22.284 3.914 -13.535 1.00 66.69 300 ARG A C 1
ATOM 2404 O O . ARG A 1 300 ? 21.094 3.881 -13.232 1.00 66.69 300 ARG A O 1
ATOM 2411 N N . GLY A 1 301 ? 22.794 4.880 -14.299 1.00 67.75 301 GLY A N 1
ATOM 2412 C CA . GLY A 1 301 ? 21.989 5.976 -14.847 1.00 67.75 301 GLY A CA 1
ATOM 2413 C C . GLY A 1 301 ? 21.360 5.673 -16.207 1.00 67.75 301 GLY A C 1
ATOM 2414 O O . GLY A 1 301 ? 20.391 6.333 -16.591 1.00 67.75 301 GLY A O 1
ATOM 2415 N N . ASN A 1 302 ? 21.898 4.694 -16.939 1.00 84.12 302 ASN A N 1
ATOM 2416 C CA . ASN A 1 302 ? 21.536 4.468 -18.333 1.00 84.12 302 ASN A CA 1
ATOM 2417 C C . ASN A 1 302 ? 20.140 3.857 -18.468 1.00 84.12 302 ASN A C 1
ATOM 2419 O O . ASN A 1 302 ? 19.308 4.459 -19.143 1.00 84.12 302 ASN A O 1
ATOM 2423 N N . SER A 1 303 ? 19.831 2.767 -17.762 1.00 88.62 303 SER A N 1
ATOM 2424 C CA . SER A 1 303 ? 18.560 2.046 -17.944 1.00 88.62 303 SER A CA 1
ATOM 2425 C C . SER A 1 303 ? 17.345 2.908 -17.587 1.00 88.62 303 SER A C 1
ATOM 2427 O O . SER A 1 303 ? 16.402 3.018 -18.366 1.00 88.62 303 SER A O 1
ATOM 2429 N N . ALA A 1 304 ? 17.382 3.614 -16.451 1.00 91.12 304 ALA A N 1
ATOM 2430 C CA . ALA A 1 304 ? 16.290 4.507 -16.055 1.00 91.12 304 ALA A CA 1
ATOM 2431 C C . ALA A 1 304 ? 16.099 5.666 -17.052 1.00 91.12 304 ALA A C 1
ATOM 2433 O O . ALA A 1 304 ? 14.970 6.0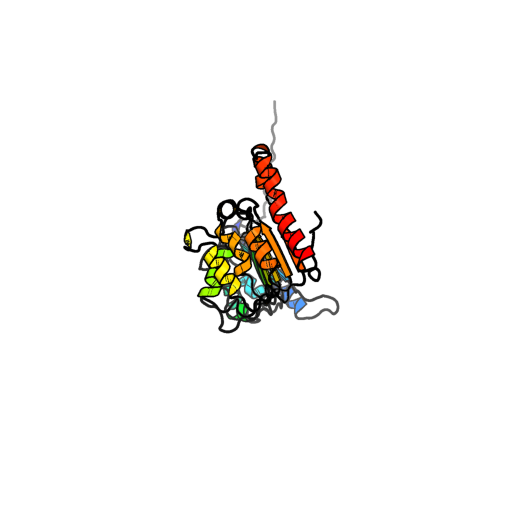33 -17.375 1.00 91.12 304 ALA A O 1
ATOM 2434 N N . ARG A 1 305 ? 17.201 6.237 -17.561 1.00 91.56 305 ARG A N 1
ATOM 2435 C CA . ARG A 1 305 ? 17.158 7.301 -18.571 1.00 91.56 305 ARG A CA 1
ATOM 2436 C C . ARG A 1 305 ? 16.608 6.787 -19.900 1.00 91.56 305 ARG A C 1
ATOM 2438 O O . ARG A 1 305 ? 15.802 7.482 -20.506 1.00 91.56 305 ARG A O 1
ATOM 2445 N N . GLU A 1 306 ? 17.015 5.600 -20.336 1.00 94.44 306 GLU A N 1
ATOM 2446 C CA . GLU A 1 306 ? 16.529 4.958 -21.561 1.00 94.44 306 GLU A CA 1
ATOM 2447 C C . GLU A 1 306 ? 15.031 4.664 -21.491 1.00 94.44 306 GLU A C 1
ATOM 2449 O O . GLU A 1 306 ? 14.305 5.001 -22.421 1.00 94.44 306 GLU A O 1
ATOM 2454 N N . ILE A 1 307 ? 14.546 4.127 -20.367 1.00 94.81 307 ILE A N 1
ATOM 2455 C CA . ILE A 1 307 ? 13.117 3.859 -20.156 1.00 94.81 307 ILE A CA 1
ATOM 2456 C C . ILE A 1 307 ? 12.312 5.163 -20.193 1.00 94.81 307 ILE A C 1
ATOM 2458 O O . ILE A 1 307 ? 11.291 5.240 -20.874 1.00 94.81 307 ILE A O 1
ATOM 2462 N N . ARG A 1 308 ? 12.777 6.219 -19.508 1.00 95.62 308 ARG A N 1
ATOM 2463 C CA . ARG A 1 308 ? 12.110 7.533 -19.547 1.00 95.62 308 ARG A CA 1
ATOM 2464 C C . ARG A 1 308 ? 12.157 8.166 -20.939 1.00 95.62 308 ARG A C 1
ATOM 2466 O O . ARG A 1 308 ? 11.168 8.754 -21.363 1.00 95.62 308 ARG A O 1
ATOM 2473 N N . ALA A 1 309 ? 13.267 8.032 -21.661 1.00 96.56 309 ALA A N 1
ATOM 2474 C CA . ALA A 1 309 ? 13.381 8.516 -23.035 1.00 96.56 309 ALA A CA 1
ATOM 2475 C C . ALA A 1 309 ? 12.411 7.778 -23.970 1.00 96.56 309 ALA A C 1
ATOM 2477 O O . ALA A 1 309 ? 11.699 8.427 -24.731 1.00 96.56 309 ALA A O 1
ATOM 2478 N N . ALA A 1 310 ? 12.311 6.450 -23.850 1.00 97.12 310 ALA A N 1
ATOM 2479 C CA . ALA A 1 310 ? 11.332 5.656 -24.583 1.00 97.12 310 ALA A CA 1
ATOM 2480 C C . ALA A 1 310 ? 9.895 6.079 -24.239 1.00 97.12 310 ALA A C 1
ATOM 2482 O O . ALA A 1 310 ? 9.078 6.238 -25.141 1.00 97.12 310 ALA A O 1
ATOM 2483 N N . MET A 1 311 ? 9.587 6.332 -22.960 1.00 97.56 311 MET A N 1
ATOM 2484 C CA . MET A 1 311 ? 8.268 6.837 -22.552 1.00 97.56 311 MET A CA 1
ATOM 2485 C C . MET A 1 311 ? 7.951 8.171 -23.239 1.00 97.56 311 MET A C 1
ATOM 2487 O O . MET A 1 311 ? 6.880 8.327 -23.815 1.00 97.56 311 MET A O 1
ATOM 2491 N N . ALA A 1 312 ? 8.903 9.107 -23.254 1.00 97.38 312 ALA A N 1
ATOM 2492 C CA . ALA A 1 312 ? 8.724 10.407 -23.899 1.00 97.38 312 ALA A CA 1
ATOM 2493 C C . ALA A 1 312 ? 8.546 10.298 -25.424 1.00 97.38 312 ALA A C 1
ATOM 2495 O O . ALA A 1 312 ? 7.809 11.084 -26.016 1.00 97.38 312 ALA A O 1
ATOM 2496 N N . GLU A 1 313 ? 9.231 9.345 -26.061 1.00 97.81 313 GLU A N 1
ATOM 2497 C CA . GLU A 1 313 ? 9.190 9.133 -27.510 1.00 97.81 313 GLU A CA 1
ATOM 2498 C C . GLU A 1 313 ? 7.908 8.423 -27.965 1.00 97.81 313 GLU A C 1
ATOM 2500 O O . GLU A 1 313 ? 7.237 8.884 -28.891 1.00 97.81 313 GLU A O 1
ATOM 2505 N N . PHE A 1 314 ? 7.564 7.300 -27.332 1.00 97.75 314 PHE A N 1
ATOM 2506 C CA . PHE A 1 314 ? 6.481 6.421 -27.785 1.00 97.75 314 PHE A CA 1
ATOM 2507 C C . PHE A 1 314 ? 5.122 6.752 -27.159 1.00 97.75 314 PHE A C 1
ATOM 2509 O O . PHE A 1 314 ? 4.094 6.406 -27.747 1.00 97.75 314 PHE A O 1
ATOM 2516 N N . ARG A 1 315 ? 5.110 7.435 -26.007 1.00 96.31 315 ARG A N 1
ATOM 2517 C CA . ARG A 1 315 ? 3.914 7.777 -25.217 1.00 96.31 315 ARG A CA 1
ATOM 2518 C C . ARG A 1 315 ? 3.927 9.257 -24.784 1.00 96.31 315 ARG A C 1
ATOM 2520 O O . ARG A 1 315 ? 3.882 9.555 -23.589 1.00 96.31 315 ARG A O 1
ATOM 2527 N N . PRO A 1 316 ? 4.003 10.218 -25.727 1.00 96.56 316 PRO A N 1
ATOM 2528 C CA . PRO A 1 316 ? 4.156 11.647 -25.421 1.00 96.56 316 PRO A CA 1
ATOM 2529 C C . PRO A 1 316 ? 2.977 12.260 -24.644 1.00 96.56 316 PRO A C 1
ATOM 2531 O O . PRO A 1 316 ? 3.092 13.362 -24.110 1.00 96.56 316 PRO A O 1
ATOM 2534 N N . GLU A 1 317 ? 1.833 11.577 -24.596 1.00 96.69 317 GLU A N 1
ATOM 2535 C CA . GLU A 1 317 ? 0.676 11.943 -23.782 1.00 96.69 317 GLU A CA 1
ATOM 2536 C C . GLU A 1 317 ? 0.872 11.690 -22.278 1.00 96.69 317 GLU A C 1
ATOM 2538 O O . GLU A 1 317 ? 0.171 12.297 -21.465 1.00 96.69 317 GLU A O 1
ATOM 2543 N N . VAL A 1 318 ? 1.818 10.825 -21.899 1.00 97.62 318 VAL A N 1
ATOM 2544 C CA . VAL A 1 318 ? 2.101 10.469 -20.506 1.00 97.62 318 VAL A CA 1
ATOM 2545 C C . VAL A 1 318 ? 3.010 11.521 -19.879 1.00 97.62 318 VAL A C 1
ATOM 2547 O O . VAL A 1 318 ? 4.105 11.811 -20.365 1.00 97.62 318 VAL A O 1
ATOM 2550 N N . ARG A 1 319 ? 2.594 12.079 -18.738 1.00 97.94 319 ARG A N 1
ATOM 2551 C CA . ARG A 1 319 ? 3.419 13.019 -17.980 1.00 97.94 319 ARG A CA 1
ATOM 2552 C C . ARG A 1 319 ? 4.514 12.274 -17.226 1.00 97.94 319 ARG A C 1
ATOM 2554 O O . ARG A 1 319 ? 4.247 11.595 -16.235 1.00 97.94 319 ARG A O 1
ATOM 2561 N N . ILE A 1 320 ? 5.756 12.493 -17.637 1.00 96.94 320 ILE A N 1
ATOM 2562 C CA . ILE A 1 320 ? 6.928 12.024 -16.899 1.00 96.94 320 ILE A CA 1
ATOM 2563 C C . ILE A 1 320 ? 7.192 12.984 -15.735 1.00 96.94 320 ILE A C 1
ATOM 2565 O O . ILE A 1 320 ? 7.357 14.186 -15.947 1.00 96.94 320 ILE A O 1
ATOM 2569 N N . ARG A 1 321 ? 7.198 12.470 -14.502 1.00 92.69 321 ARG A N 1
ATOM 2570 C CA . ARG A 1 321 ? 7.550 13.241 -13.303 1.00 92.69 321 ARG A CA 1
ATOM 2571 C C . ARG A 1 321 ? 9.015 13.006 -12.946 1.00 92.69 321 ARG A C 1
ATOM 2573 O O . ARG A 1 321 ? 9.447 11.867 -12.795 1.00 92.69 321 ARG A O 1
ATOM 2580 N N . GLU A 1 322 ? 9.746 14.094 -12.759 1.00 80.38 322 GLU A N 1
ATOM 2581 C CA . GLU A 1 322 ? 11.015 14.102 -12.037 1.00 80.38 322 GLU A CA 1
ATOM 2582 C C . GLU A 1 322 ? 10.671 14.584 -10.624 1.00 80.38 322 GLU A C 1
ATOM 2584 O O . GLU A 1 322 ? 10.212 15.711 -10.458 1.00 80.38 322 GLU A O 1
ATOM 2589 N N . GLU A 1 323 ? 10.737 13.717 -9.612 1.00 63.22 323 GLU A N 1
ATOM 2590 C CA . GLU A 1 323 ? 10.535 14.172 -8.231 1.00 63.22 323 GLU A CA 1
ATOM 2591 C C . GLU A 1 323 ? 11.711 15.077 -7.839 1.00 63.22 323 GLU A C 1
ATOM 2593 O O . GLU A 1 323 ? 12.859 14.624 -7.873 1.00 63.22 323 GLU A O 1
ATOM 2598 N N . GLU A 1 324 ? 11.414 16.344 -7.519 1.00 47.75 324 GLU A N 1
ATOM 2599 C CA . GLU A 1 324 ? 12.373 17.309 -6.969 1.00 47.75 324 GLU A CA 1
ATOM 2600 C C . GLU A 1 324 ? 13.003 16.740 -5.684 1.00 47.75 324 GLU A C 1
ATOM 2602 O O . GLU A 1 324 ? 12.297 16.173 -4.846 1.00 47.75 324 GLU A O 1
ATOM 2607 N N . GLU A 1 325 ? 14.334 16.851 -5.588 1.00 42.97 325 GLU A N 1
ATOM 2608 C CA . GLU A 1 325 ? 15.165 16.427 -4.446 1.00 42.97 325 GLU A CA 1
ATOM 2609 C C . GLU A 1 325 ? 14.794 17.115 -3.123 1.00 42.97 325 GLU A C 1
ATOM 2611 O O . GLU A 1 325 ? 14.505 18.335 -3.125 1.00 42.97 325 GLU A O 1
#

Mean predicted aligned error: 9.29 Å

Sequence (325 aa):
MADSTYPGPRRDRRGRSLSLEQQRSARYANFVTCLKEIVRLEQRPIDDSPPIDAMLFIGLGAHDPPGKRVCRAVDGLHPRLLELHCPSGDYCRPQRFSILSTKFPLERLVISGTTGKDVSIDSNMLARIATLHLRDSHNLDFSDCPSRVALRELILGESDGMDLICRLEQETNMLDNLDRLELTSARGDDLRHANGFRPIDFLWALGRISGLRILDLCLDHDYIWYNDELARMPSYLPDSLECFVFRGPWMGLADSAPWITSVQDREWMPLLMEFSFRLDYGPELGNRIEELSSEERECRGNSAREIRAAMAEFRPEVRIREEEE

Radius of gyration: 25.81 Å; Cα contacts (8 Å, |Δi|>4): 608; chains: 1; bounding box: 61×46×88 Å

Nearest PDB structures (foldseek):
  2ptg-assembly1_A  TM=3.494E-01  e=2.229E+00  Eimeria tenella strain Houghton
  7wmc-assembly1_A  TM=1.680E-01  e=3.267E+00  Homo sapiens